Protein AF-A0A067DRK4-F1 (afdb_monomer_lite)

Sequence (223 aa):
RFHTIKVLCIEGYDYDGEELFETVENGVNAMIKGINFHPDLKQILKQESSHANNLEVLEIYGCDNLINLVPSSTSFQNLTTVAVDFCYGMINILTSSTAKSLVRLKQMKIFHCKMITEIVVDDDEEGDNYAANYEIVFSELKELRLSSLESLTSFCSVNNCAFKFPSLERLVVEDCPNMSIFSGGELSTPNLRKVQLKQWDDEKRWAWKDDLNTTIQYLYQQQ

Organism: Citrus sinensis (NCBI:txid2711)

InterPro domains:
  IPR032675 Leucine-rich repeat domain superfamily [G3DSA:3.80.10.10] (1-221)
  IPR050905 Plant disease resistance NBS-LRR [PTHR33463] (39-183)
  IPR057135 Disease resistance protein At4g27190-like, leucine-rich repeats [PF23247] (73-180)

Secondary structure (DSSP, 8-state):
-GGG-SEEEEESS---S--S----SSS-EEEE--GGG-TT--SSS-SS--B-TT--EEEEES-TT-SSSS-TT-B-SS--EEEEES-TT-SEEEEHHHHHT-TT--EEEEES-TT--EEEE----S-S-TT--EEEE-TT--EEEEES-TT--BSB--TTEEEE-TT--EEEEES-TT---SBSS-EE-TT---EES-SS-SS--EE-BSBHHHHHHHHHTT-

pLDDT: mean 84.2, std 16.07, range [37.66, 98.62]

Radius of gyration: 17.24 Å; chains: 1; bounding box: 50×30×47 Å

Structure (mmCIF, N/CA/C/O backbone):
data_AF-A0A067DRK4-F1
#
_entry.id   AF-A0A067DRK4-F1
#
loop_
_atom_site.group_PDB
_atom_site.id
_atom_site.type_symbol
_atom_site.label_atom_id
_atom_site.label_alt_id
_atom_site.label_comp_id
_atom_site.label_asym_id
_atom_site.label_entity_id
_atom_site.label_seq_id
_atom_site.pdbx_PDB_ins_code
_atom_site.Cartn_x
_atom_site.Cartn_y
_atom_site.Cartn_z
_atom_site.occupancy
_atom_site.B_iso_or_equiv
_atom_site.auth_seq_id
_atom_site.auth_comp_id
_atom_site.auth_asym_id
_atom_site.auth_atom_id
_atom_site.pdbx_PDB_model_num
ATOM 1 N N . ARG A 1 1 ? -10.203 -3.950 22.711 1.00 52.81 1 ARG A N 1
ATOM 2 C CA . ARG A 1 1 ? -11.463 -4.720 22.519 1.00 52.81 1 ARG A CA 1
ATOM 3 C C . ARG A 1 1 ? -11.634 -5.274 21.090 1.00 52.81 1 ARG A C 1
ATOM 5 O O . ARG A 1 1 ? -12.675 -5.841 20.808 1.00 52.81 1 ARG A O 1
ATOM 12 N N . PHE A 1 2 ? -10.616 -5.210 20.216 1.00 59.59 2 PHE A N 1
ATOM 13 C CA . PHE A 1 2 ? -10.695 -5.664 18.813 1.00 59.59 2 PHE A CA 1
ATOM 14 C C . PHE A 1 2 ? -10.709 -7.189 18.600 1.00 59.59 2 PHE A C 1
ATOM 16 O O . PHE A 1 2 ? -10.723 -7.656 17.470 1.00 59.59 2 PHE A O 1
ATOM 23 N N . HIS A 1 3 ? -10.730 -7.996 19.662 1.00 65.19 3 HIS A N 1
ATOM 24 C CA . HIS A 1 3 ? -10.583 -9.450 19.554 1.00 65.19 3 HIS A CA 1
ATOM 25 C C . HIS A 1 3 ? -11.833 -10.178 19.020 1.00 65.19 3 HIS A C 1
ATOM 27 O O . HIS A 1 3 ? -11.779 -11.388 18.853 1.00 65.19 3 HIS A O 1
ATOM 33 N N . THR A 1 4 ? -12.962 -9.517 18.767 1.00 74.25 4 THR A N 1
ATOM 34 C CA . THR A 1 4 ? -14.107 -10.134 18.058 1.00 74.25 4 THR A CA 1
ATOM 35 C C . THR A 1 4 ? -14.358 -9.517 16.688 1.00 74.25 4 THR A C 1
ATOM 37 O O . THR A 1 4 ? -15.201 -10.016 15.950 1.00 74.25 4 THR A O 1
ATOM 40 N N . ILE A 1 5 ? -13.635 -8.446 16.352 1.00 81.19 5 ILE A N 1
ATOM 41 C CA . ILE A 1 5 ? -13.889 -7.649 15.158 1.00 81.19 5 ILE A CA 1
ATOM 42 C C . ILE A 1 5 ? -13.124 -8.261 13.981 1.00 81.19 5 ILE A C 1
ATOM 44 O O . ILE A 1 5 ? -11.909 -8.437 14.064 1.00 81.19 5 ILE A O 1
ATOM 48 N N . LYS A 1 6 ? -13.841 -8.562 12.897 1.00 85.44 6 LYS A N 1
ATOM 49 C CA . LYS A 1 6 ? -13.303 -8.979 11.598 1.00 85.44 6 LYS A CA 1
ATOM 50 C C . LYS A 1 6 ? -13.318 -7.862 10.566 1.00 85.44 6 LYS A C 1
ATOM 52 O O . LYS A 1 6 ? -12.418 -7.818 9.739 1.00 85.44 6 LYS A O 1
ATOM 57 N N . VAL A 1 7 ? -14.293 -6.962 10.613 1.00 85.94 7 VAL A N 1
ATOM 58 C CA . VAL A 1 7 ? -14.365 -5.819 9.694 1.00 85.94 7 VAL A CA 1
ATOM 59 C C . VAL A 1 7 ? -14.328 -4.541 10.511 1.00 85.94 7 VAL A C 1
ATOM 61 O O . VAL A 1 7 ? -15.152 -4.367 11.408 1.00 85.94 7 VAL A O 1
ATOM 64 N N . LEU A 1 8 ? -13.368 -3.667 10.228 1.00 87.75 8 LEU A N 1
ATOM 65 C CA . LEU A 1 8 ? -13.250 -2.358 10.860 1.00 87.75 8 LEU A CA 1
ATOM 66 C C . LEU A 1 8 ? -13.286 -1.283 9.778 1.00 87.75 8 LEU A C 1
ATOM 68 O O . LEU A 1 8 ? -12.378 -1.222 8.954 1.00 87.75 8 LEU A O 1
ATOM 72 N N . CYS A 1 9 ? -14.313 -0.442 9.817 1.00 86.75 9 CYS A N 1
ATOM 73 C CA . CYS A 1 9 ? -14.430 0.750 8.986 1.00 86.75 9 CYS A CA 1
ATOM 74 C C . CYS A 1 9 ? -14.219 2.004 9.846 1.00 86.75 9 CYS A C 1
ATOM 76 O O . CYS A 1 9 ? -14.717 2.080 10.974 1.00 86.75 9 CYS A O 1
ATOM 78 N N . ILE A 1 10 ? -13.451 2.970 9.345 1.00 88.06 10 ILE A N 1
ATOM 79 C CA . ILE A 1 10 ? -13.145 4.221 10.040 1.00 88.06 10 ILE A CA 1
ATOM 80 C C . ILE A 1 10 ? -13.372 5.395 9.096 1.00 88.06 10 ILE A C 1
ATOM 82 O O . ILE A 1 10 ? -12.726 5.491 8.060 1.00 88.06 10 ILE A O 1
ATOM 86 N N . GLU A 1 11 ? -14.248 6.311 9.488 1.00 88.12 11 GLU A N 1
ATOM 87 C CA . GLU A 1 11 ? -14.603 7.505 8.731 1.00 88.12 11 GLU A CA 1
ATOM 88 C C . GLU A 1 11 ? -14.175 8.774 9.479 1.00 88.12 11 GLU A C 1
ATOM 90 O O . GLU A 1 11 ? -14.466 8.972 10.665 1.00 88.12 11 GLU A O 1
ATOM 95 N N . GLY A 1 12 ? -13.490 9.666 8.766 1.00 85.50 12 GLY A N 1
ATOM 96 C CA . GLY A 1 12 ? -13.075 10.979 9.254 1.00 85.50 12 GLY A CA 1
ATOM 97 C C . GLY A 1 12 ? -14.233 11.911 9.565 1.00 85.50 12 GLY A C 1
ATOM 98 O O . GLY A 1 12 ? -14.208 12.615 10.575 1.00 85.50 12 GLY A O 1
ATOM 99 N N . TYR A 1 13 ? -15.261 11.872 8.725 1.00 79.75 13 TYR A N 1
ATOM 100 C CA . TYR A 1 13 ? -16.446 12.719 8.782 1.00 79.75 13 TYR A CA 1
ATOM 101 C C . TYR A 1 13 ? -17.706 11.849 8.769 1.00 79.75 13 TYR A C 1
ATOM 103 O O . TYR A 1 13 ? -17.662 10.720 8.290 1.00 79.75 13 TYR A O 1
ATOM 111 N N . ASP A 1 14 ? -18.836 12.384 9.234 1.00 64.69 14 ASP A N 1
ATOM 112 C CA . ASP A 1 14 ? -20.148 11.821 8.898 1.00 64.69 14 ASP A CA 1
ATOM 113 C C . ASP A 1 14 ? -20.430 12.142 7.424 1.00 64.69 14 ASP A C 1
ATOM 115 O O . ASP A 1 14 ? -20.962 13.205 7.103 1.00 64.69 14 ASP A O 1
ATOM 119 N N . TYR A 1 15 ? -19.982 11.286 6.507 1.00 52.84 15 TYR A N 1
ATOM 120 C CA . TYR A 1 15 ? -20.307 11.424 5.089 1.00 52.84 15 TYR A CA 1
ATOM 121 C C . TYR A 1 15 ? -21.493 10.511 4.755 1.00 52.84 15 TYR A C 1
ATOM 123 O O . TYR A 1 15 ? -21.386 9.295 4.866 1.00 52.84 15 TYR A O 1
ATOM 131 N N . ASP A 1 16 ? -22.603 11.097 4.296 1.00 51.19 16 ASP A N 1
ATOM 132 C CA . ASP A 1 16 ? -23.709 10.396 3.616 1.00 51.19 16 ASP A CA 1
ATOM 133 C C . ASP A 1 16 ? -23.307 10.045 2.160 1.00 51.19 16 ASP A C 1
ATOM 135 O O . ASP A 1 16 ? -24.001 10.372 1.197 1.00 51.19 16 ASP A O 1
ATOM 139 N N . GLY A 1 17 ? -22.124 9.451 1.976 1.00 42.75 17 GLY A N 1
ATOM 140 C CA . GLY A 1 17 ? -21.591 9.029 0.679 1.00 42.75 17 GLY A CA 1
ATOM 141 C C . GLY A 1 17 ? -21.553 7.509 0.603 1.00 42.75 17 GLY A C 1
ATOM 142 O O . GLY A 1 17 ? -20.819 6.905 1.370 1.00 42.75 17 GLY A O 1
ATOM 143 N N . GLU A 1 18 ? -22.383 6.946 -0.280 1.00 37.66 18 GLU A N 1
ATOM 144 C CA . GLU A 1 18 ? -22.591 5.522 -0.605 1.00 37.66 18 GLU A CA 1
ATOM 145 C C . GLU A 1 18 ? -21.868 4.482 0.275 1.00 37.66 18 GLU A C 1
ATOM 147 O O . GLU A 1 18 ? -20.661 4.264 0.187 1.00 37.66 18 GLU A O 1
ATOM 152 N N . GLU A 1 19 ? -22.683 3.797 1.081 1.00 39.50 19 GLU A N 1
ATOM 153 C CA . GLU A 1 19 ? -22.356 2.666 1.946 1.00 39.50 19 GLU A CA 1
ATOM 154 C C . GLU A 1 19 ? -21.320 1.692 1.359 1.00 39.50 19 GLU A C 1
ATOM 156 O O . GLU A 1 19 ? -21.572 1.007 0.367 1.00 39.50 19 GLU A O 1
ATOM 161 N N . LEU A 1 20 ? -20.221 1.487 2.090 1.00 42.56 20 LEU A N 1
ATOM 162 C CA . LEU A 1 20 ? -19.448 0.235 2.054 1.00 42.56 20 LEU A CA 1
ATOM 163 C C . LEU A 1 20 ? -19.753 -0.653 3.279 1.00 42.56 20 LEU A C 1
ATOM 165 O O . LEU A 1 20 ? -18.913 -1.391 3.783 1.00 42.56 20 LEU A O 1
ATOM 169 N N . PHE A 1 21 ? -21.047 -0.647 3.625 1.00 40.31 21 PHE A N 1
ATOM 170 C CA . PHE A 1 21 ? -21.831 -1.574 4.450 1.00 40.31 21 PHE A CA 1
ATOM 171 C C . PHE A 1 21 ? -22.065 -1.249 5.933 1.00 40.31 21 PHE A C 1
ATOM 173 O O . PHE A 1 21 ? -21.167 -1.139 6.766 1.00 40.31 21 PHE A O 1
ATOM 180 N N . GLU A 1 22 ? -23.370 -1.209 6.219 1.00 40.25 22 GLU A N 1
ATOM 181 C CA . GLU A 1 22 ? -24.070 -1.250 7.496 1.00 40.25 22 GLU A CA 1
ATOM 182 C C . GLU A 1 22 ? -23.488 -2.284 8.479 1.00 40.25 22 GLU A C 1
ATOM 184 O O . GLU A 1 22 ? -23.063 -3.387 8.120 1.00 40.25 22 GLU A O 1
ATOM 189 N N . THR A 1 23 ? -23.566 -1.990 9.778 1.00 41.22 23 THR A N 1
ATOM 190 C CA . THR A 1 23 ? -23.515 -3.047 10.792 1.00 41.22 23 THR A CA 1
ATOM 191 C C . THR A 1 23 ? -24.688 -4.003 10.582 1.00 41.22 23 THR A C 1
ATOM 193 O O . THR A 1 23 ? -25.805 -3.678 10.979 1.00 41.22 23 THR A O 1
ATOM 196 N N . VAL A 1 24 ? -24.447 -5.198 10.038 1.00 43.03 24 VAL A N 1
ATOM 197 C CA . VAL A 1 24 ? -25.450 -6.272 10.043 1.00 43.03 24 VAL A CA 1
ATOM 198 C C . VAL A 1 24 ? -24.928 -7.480 10.822 1.00 43.03 24 VAL A C 1
ATOM 200 O O . VAL A 1 24 ? -23.955 -8.123 10.443 1.00 43.03 24 VAL A O 1
ATOM 203 N N . GLU A 1 25 ? -25.602 -7.700 11.955 1.00 40.41 25 GLU A N 1
ATOM 204 C CA . GLU A 1 25 ? -25.730 -8.901 12.794 1.00 40.41 25 GLU A CA 1
ATOM 205 C C . GLU A 1 25 ? -24.448 -9.647 13.243 1.00 40.41 25 GLU A C 1
ATOM 207 O O . GLU A 1 25 ? -23.735 -10.267 12.461 1.00 40.41 25 GLU A O 1
ATOM 212 N N . ASN A 1 26 ? -24.250 -9.685 14.577 1.00 46.38 26 ASN A N 1
ATOM 213 C CA . ASN A 1 26 ? -23.373 -10.579 15.377 1.00 46.38 26 ASN A CA 1
ATOM 214 C C . ASN A 1 26 ? -22.108 -9.991 16.045 1.00 46.38 26 ASN A C 1
ATOM 216 O O . ASN A 1 26 ? -21.339 -10.748 16.635 1.00 46.38 26 ASN A O 1
ATOM 220 N N . GLY A 1 27 ? -21.881 -8.671 16.050 1.00 55.25 27 GLY A N 1
ATOM 221 C CA . GLY A 1 27 ? -20.782 -8.062 16.837 1.00 55.25 27 GLY A CA 1
ATOM 222 C C . GLY A 1 27 ? -19.366 -8.286 16.276 1.00 55.25 27 GLY A C 1
ATOM 223 O O . GLY A 1 27 ? -18.376 -8.176 17.005 1.00 55.25 27 GLY A O 1
ATOM 224 N N . VAL A 1 28 ? -19.292 -8.610 14.983 1.00 74.25 28 VAL A N 1
ATOM 225 C CA . VAL A 1 28 ? -18.074 -8.925 14.221 1.00 74.25 28 VAL A CA 1
ATOM 226 C C . VAL A 1 28 ? -17.596 -7.744 13.362 1.00 74.25 28 VAL A C 1
ATOM 228 O O . VAL A 1 28 ? -16.409 -7.639 13.067 1.00 74.25 28 VAL A O 1
ATOM 231 N N . ASN A 1 29 ? -18.484 -6.818 13.011 1.00 78.19 29 ASN A N 1
ATOM 232 C CA . ASN A 1 29 ? -18.146 -5.612 12.256 1.00 78.19 29 ASN A CA 1
ATOM 233 C C . ASN A 1 29 ? -18.192 -4.405 13.195 1.00 78.19 29 ASN A C 1
ATOM 235 O O . ASN A 1 29 ? -19.048 -4.337 14.080 1.00 78.19 29 ASN A O 1
ATOM 239 N N . ALA A 1 30 ? -17.278 -3.460 13.015 1.00 81.75 30 ALA A N 1
ATOM 240 C CA . ALA A 1 30 ? -17.224 -2.228 13.780 1.00 81.75 30 ALA A CA 1
ATOM 241 C C . ALA A 1 30 ? -16.996 -1.039 12.852 1.00 81.75 30 ALA A C 1
ATOM 243 O O . ALA A 1 30 ? -16.198 -1.112 11.921 1.00 81.75 30 ALA A O 1
ATOM 244 N N . MET A 1 31 ? -17.677 0.060 13.154 1.00 82.00 31 MET A N 1
ATOM 245 C CA . MET A 1 31 ? -17.565 1.315 12.430 1.00 82.00 31 MET A CA 1
ATOM 246 C C . MET A 1 31 ? -17.238 2.433 13.417 1.00 82.00 31 MET A C 1
ATOM 248 O O . MET A 1 31 ? -17.884 2.549 14.461 1.00 82.00 31 MET A O 1
ATOM 252 N N . ILE A 1 32 ? -16.223 3.232 13.109 1.00 83.44 32 ILE A N 1
ATOM 253 C CA . ILE A 1 32 ? -15.813 4.403 13.888 1.00 83.44 32 ILE A CA 1
ATOM 254 C C . ILE A 1 32 ? -16.004 5.623 12.996 1.00 83.44 32 ILE A C 1
ATOM 256 O O . ILE A 1 32 ? -15.406 5.683 11.933 1.00 83.44 32 ILE A O 1
ATOM 260 N N . LYS A 1 33 ? -16.808 6.598 13.417 1.00 86.44 33 LYS A N 1
ATOM 261 C CA . LYS A 1 33 ? -17.038 7.841 12.666 1.00 86.44 33 LYS A CA 1
ATOM 262 C C . LYS A 1 33 ? -16.489 9.048 13.415 1.00 86.44 33 LYS A C 1
ATOM 264 O O . LYS A 1 33 ? -16.306 9.000 14.633 1.00 86.44 33 LYS A O 1
ATOM 269 N N . G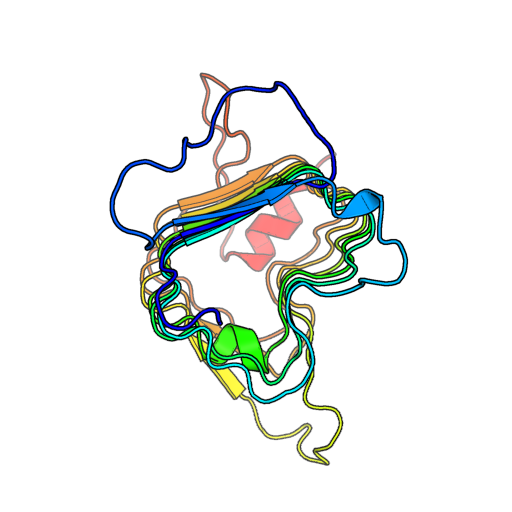LY A 1 34 ? -16.262 10.138 12.688 1.00 84.06 34 GLY A N 1
ATOM 270 C CA . GLY A 1 34 ? -15.884 11.421 13.272 1.00 84.06 34 GLY A CA 1
ATOM 271 C C . GLY A 1 34 ? -14.481 11.431 13.875 1.00 84.06 34 GLY A C 1
ATOM 272 O O . GLY A 1 34 ? -14.214 12.212 14.790 1.00 84.06 34 GLY A O 1
ATOM 273 N N . ILE A 1 35 ? -13.563 10.585 13.389 1.00 85.00 35 ILE A N 1
ATOM 274 C CA . ILE A 1 35 ? -12.192 10.552 13.924 1.00 85.00 35 ILE A CA 1
ATOM 275 C C . ILE A 1 35 ? -11.471 11.896 13.716 1.00 85.00 35 ILE A C 1
ATOM 277 O O . ILE A 1 35 ? -10.585 12.253 14.495 1.00 85.00 35 ILE A O 1
ATOM 281 N N . ASN A 1 36 ? -11.911 12.709 12.744 1.00 87.81 36 ASN A N 1
ATOM 282 C CA . ASN A 1 36 ? -11.349 14.039 12.528 1.00 87.81 36 ASN A CA 1
ATOM 283 C C . ASN A 1 36 ? -11.688 15.042 13.649 1.00 87.81 36 ASN A C 1
ATOM 285 O O . ASN A 1 36 ? -10.998 16.052 13.788 1.00 87.81 36 ASN A O 1
ATOM 289 N N . PHE A 1 37 ? -12.675 14.753 14.508 1.00 87.31 37 PHE A N 1
ATOM 290 C CA . PHE A 1 37 ? -12.941 15.532 15.728 1.00 87.31 37 PHE A CA 1
ATOM 291 C C . PHE A 1 37 ? -11.938 15.242 16.860 1.00 87.31 37 PHE A C 1
ATOM 293 O O . PHE A 1 37 ? -11.976 15.896 17.904 1.00 87.31 37 PHE A O 1
ATOM 300 N N . HIS A 1 38 ? -11.020 14.292 16.655 1.00 86.44 38 HIS A N 1
ATOM 301 C CA . HIS A 1 38 ? -9.971 13.908 17.597 1.00 86.44 38 HIS A CA 1
ATOM 302 C C . HIS A 1 38 ? -8.571 14.149 16.995 1.00 86.44 38 HIS A C 1
ATOM 304 O O . HIS A 1 38 ? -7.899 13.197 16.599 1.00 86.44 38 HIS A O 1
ATOM 310 N N . PRO A 1 39 ? -8.091 15.407 16.930 1.00 83.06 39 PRO A N 1
ATOM 311 C CA . PRO A 1 39 ? -6.842 15.766 16.240 1.00 83.06 39 PRO A CA 1
ATOM 312 C C . PRO A 1 39 ? -5.572 15.157 16.842 1.00 83.06 39 PRO A C 1
ATOM 314 O O . PRO A 1 39 ? -4.564 15.020 16.141 1.00 83.06 39 PRO A O 1
ATOM 317 N N . ASP A 1 40 ? -5.622 14.761 18.114 1.00 86.25 40 ASP A N 1
ATOM 318 C CA . ASP A 1 40 ? -4.515 14.109 18.819 1.00 86.25 40 ASP A CA 1
ATOM 319 C C . ASP A 1 40 ? -4.319 12.645 18.394 1.00 86.25 40 ASP A C 1
ATOM 321 O O . ASP A 1 40 ? -3.273 12.049 18.654 1.00 86.25 40 ASP A O 1
ATOM 325 N N . LEU A 1 41 ? -5.317 12.039 17.741 1.00 84.25 41 LEU A N 1
ATOM 326 C CA . LEU A 1 41 ? -5.254 10.651 17.312 1.00 84.25 41 LEU A CA 1
ATOM 327 C C . LEU A 1 41 ? -4.555 10.557 15.953 1.00 84.25 41 LEU A C 1
ATOM 329 O O . LEU A 1 41 ? -5.144 10.848 14.918 1.00 84.25 41 LEU A O 1
ATOM 333 N N . LYS A 1 42 ? -3.279 10.156 15.972 1.00 85.88 42 LYS A N 1
ATOM 334 C CA . LYS A 1 42 ? -2.443 10.026 14.764 1.00 85.88 42 LYS A CA 1
ATOM 335 C C . LYS A 1 42 ? -2.415 8.623 14.157 1.00 85.88 42 LYS A C 1
ATOM 337 O O . LYS A 1 42 ? -1.956 8.473 13.030 1.00 85.88 42 LYS A O 1
ATOM 342 N N . GLN A 1 43 ? -2.881 7.620 14.899 1.00 83.38 43 GLN A N 1
ATOM 343 C CA . GLN A 1 43 ? -2.912 6.206 14.510 1.00 83.38 43 GLN A CA 1
ATOM 344 C C . GLN A 1 43 ? -4.207 5.563 15.015 1.00 83.38 43 GLN A C 1
ATOM 346 O O . GLN A 1 43 ? -4.766 6.013 16.017 1.00 83.38 43 GLN A O 1
ATOM 351 N N . ILE A 1 44 ? -4.662 4.486 14.369 1.00 79.75 44 ILE A N 1
ATOM 352 C CA . ILE A 1 44 ? -5.912 3.795 14.740 1.00 79.75 44 ILE A CA 1
ATOM 353 C C . ILE A 1 44 ? -5.765 3.025 16.054 1.00 79.75 44 ILE A C 1
ATOM 355 O O . ILE A 1 44 ? -6.676 2.993 16.885 1.00 79.75 44 ILE A O 1
ATOM 359 N N . LEU A 1 45 ? -4.614 2.381 16.240 1.00 75.44 45 LEU A N 1
ATOM 360 C CA . LEU A 1 45 ? -4.309 1.573 17.414 1.00 75.44 45 LEU A CA 1
ATOM 361 C C . LEU A 1 45 ? -3.272 2.281 18.283 1.00 75.44 45 LEU A C 1
ATOM 363 O O . LEU A 1 45 ? -2.350 2.917 17.784 1.00 75.44 45 LEU A O 1
ATOM 367 N N . LYS A 1 46 ? -3.420 2.150 19.604 1.00 68.88 46 LYS A N 1
ATOM 368 C CA . LYS A 1 46 ? -2.410 2.606 20.566 1.00 68.88 46 LYS A CA 1
ATOM 369 C C . LYS A 1 46 ? -1.349 1.521 20.771 1.00 68.88 46 LYS A C 1
ATOM 371 O O . LYS A 1 46 ? -1.632 0.337 20.608 1.00 68.88 46 LYS A O 1
ATOM 376 N N . GLN A 1 47 ? -0.152 1.948 21.172 1.00 58.06 47 GLN A N 1
ATOM 377 C CA . GLN A 1 47 ? 1.100 1.176 21.234 1.00 58.06 47 GLN A CA 1
ATOM 378 C C . GLN A 1 47 ? 1.112 -0.049 22.185 1.00 58.06 47 GLN A C 1
ATOM 380 O O . GLN A 1 47 ? 2.125 -0.735 22.286 1.00 58.06 47 GLN A O 1
ATOM 385 N N . GLU A 1 48 ? 0.013 -0.388 22.862 1.00 51.38 48 GLU A N 1
ATOM 386 C CA . GLU A 1 48 ? -0.061 -1.586 23.709 1.00 51.38 48 GLU A CA 1
ATOM 387 C C . GLU A 1 48 ? -0.331 -2.827 22.850 1.00 51.38 48 GLU A C 1
ATOM 389 O O . GLU A 1 48 ? -1.484 -3.074 22.504 1.00 51.38 48 GLU A O 1
ATOM 394 N N . SER A 1 49 ? 0.738 -3.547 22.466 1.00 52.00 49 SER A N 1
ATOM 395 C CA . SER A 1 49 ? 0.770 -4.924 21.915 1.00 52.00 49 SER A CA 1
ATOM 396 C C . SER A 1 49 ? -0.570 -5.453 21.379 1.00 52.00 49 SER A C 1
ATOM 398 O O . SER A 1 49 ? -1.124 -6.456 21.842 1.00 52.00 49 SER A O 1
ATOM 400 N N . SER A 1 50 ? -1.130 -4.754 20.392 1.00 57.94 50 SER A N 1
ATOM 401 C CA . SER A 1 50 ? -2.485 -5.024 19.939 1.00 57.94 50 SER A CA 1
ATOM 402 C C . SER A 1 50 ? -2.423 -6.015 18.791 1.00 57.94 50 SER A C 1
ATOM 404 O O . SER A 1 50 ? -2.222 -5.684 17.627 1.00 57.94 50 SER A O 1
ATOM 406 N N . HIS A 1 51 ? -2.591 -7.289 19.131 1.00 63.00 51 HIS A N 1
ATOM 407 C CA . HIS A 1 51 ? -2.872 -8.310 18.137 1.00 63.00 51 HIS A CA 1
ATOM 408 C C . HIS A 1 51 ? -4.252 -8.027 17.529 1.00 63.00 51 HIS A C 1
ATOM 410 O O . HIS A 1 51 ? -5.281 -8.412 18.085 1.00 63.00 51 HIS A O 1
ATOM 416 N N . ALA A 1 52 ? -4.281 -7.378 16.366 1.00 71.62 52 ALA A N 1
ATOM 417 C CA . ALA A 1 52 ? -5.476 -7.227 15.537 1.00 71.62 52 ALA A CA 1
ATOM 418 C C . ALA A 1 52 ? -5.685 -8.471 14.652 1.00 71.62 52 ALA A C 1
ATOM 420 O O . ALA A 1 52 ? -6.182 -8.397 13.533 1.00 71.62 52 ALA A O 1
ATOM 421 N N . ASN A 1 53 ? -5.305 -9.644 15.169 1.00 78.75 53 ASN A N 1
ATOM 422 C CA . ASN A 1 53 ? -5.230 -10.884 14.406 1.00 78.75 53 ASN A CA 1
ATOM 423 C C . ASN A 1 53 ? -6.591 -11.389 13.943 1.00 78.75 53 ASN A C 1
ATOM 425 O O . ASN A 1 53 ? -6.623 -12.217 13.052 1.00 78.75 53 ASN A O 1
ATOM 429 N N . ASN A 1 54 ? -7.697 -10.934 14.525 1.00 84.62 54 ASN A N 1
ATOM 430 C CA . ASN A 1 54 ? -9.030 -11.346 14.087 1.00 84.62 54 ASN A CA 1
ATOM 431 C C . ASN A 1 54 ? -9.566 -10.480 12.946 1.00 84.62 54 ASN A C 1
ATOM 433 O O . ASN A 1 54 ? -10.548 -10.871 12.324 1.00 84.62 54 ASN A O 1
ATOM 437 N N . LEU A 1 55 ? -8.905 -9.357 12.651 1.00 87.31 55 LEU A N 1
ATOM 438 C CA . LEU A 1 55 ? -9.311 -8.451 11.594 1.00 87.31 55 LEU A CA 1
ATOM 439 C C . LEU A 1 55 ? -9.019 -9.070 10.223 1.00 87.31 55 LEU A C 1
ATOM 441 O O . LEU A 1 55 ? -7.897 -9.487 9.943 1.00 87.31 55 LEU A O 1
ATOM 445 N N . GLU A 1 56 ? -10.045 -9.121 9.383 1.00 90.81 56 GLU A N 1
ATOM 446 C CA . GLU A 1 56 ? -10.038 -9.633 8.013 1.00 90.81 56 GLU A CA 1
ATOM 447 C C . GLU A 1 56 ? -10.152 -8.496 6.987 1.00 90.81 56 GLU A C 1
ATOM 449 O O . GLU A 1 56 ? -9.611 -8.614 5.886 1.00 90.81 56 GLU A O 1
ATOM 454 N N . VAL A 1 57 ? -10.806 -7.388 7.342 1.00 90.31 57 VAL A N 1
ATOM 455 C CA . VAL A 1 57 ? -11.004 -6.217 6.479 1.00 90.31 57 VAL A CA 1
ATOM 456 C C . VAL A 1 57 ? -10.797 -4.936 7.285 1.00 90.31 57 VAL A C 1
ATOM 458 O O . VAL A 1 57 ? -11.352 -4.787 8.376 1.00 90.31 57 VAL A O 1
ATOM 461 N N . LEU A 1 58 ? -10.005 -4.016 6.736 1.00 91.50 58 LEU A N 1
ATOM 462 C CA . LEU A 1 58 ? -9.785 -2.681 7.281 1.00 91.50 58 LEU A CA 1
ATOM 463 C C . LEU A 1 58 ? -10.034 -1.631 6.203 1.00 91.50 58 LEU A C 1
ATOM 465 O O . LEU A 1 58 ? -9.354 -1.626 5.176 1.00 91.50 58 LEU A O 1
ATOM 469 N N . GLU A 1 59 ? -10.976 -0.736 6.466 1.00 91.25 59 GLU A N 1
ATOM 470 C CA . GLU A 1 59 ? -11.356 0.349 5.566 1.00 91.25 59 GLU A CA 1
ATOM 471 C C . GLU A 1 59 ? -11.237 1.686 6.294 1.00 91.25 59 GLU A C 1
ATOM 473 O O . GLU A 1 59 ? -11.668 1.826 7.439 1.00 91.25 59 GLU A O 1
ATOM 478 N N . ILE A 1 60 ? -10.593 2.656 5.652 1.00 91.81 60 ILE A N 1
ATOM 479 C CA . ILE A 1 60 ? -10.315 3.971 6.224 1.00 91.81 60 ILE A CA 1
ATOM 480 C C . ILE A 1 60 ? -10.677 5.020 5.183 1.00 91.81 60 ILE A C 1
ATOM 482 O O . ILE A 1 60 ? -10.125 5.023 4.085 1.00 91.81 60 ILE A O 1
ATOM 486 N N . TYR A 1 61 ? -11.583 5.920 5.539 1.00 91.44 61 TYR A N 1
ATOM 487 C CA . TYR A 1 61 ? -12.119 6.932 4.645 1.00 91.44 61 TYR A CA 1
ATOM 488 C C . TYR A 1 61 ? -12.015 8.320 5.274 1.00 91.44 61 TYR A C 1
ATOM 490 O O . TYR A 1 61 ? -12.440 8.529 6.411 1.00 91.44 61 TYR A O 1
ATOM 498 N N . GLY A 1 62 ? -11.460 9.294 4.555 1.00 92.12 62 GLY A N 1
ATOM 499 C CA . GLY A 1 62 ? -11.513 10.702 4.964 1.00 92.12 62 GLY A CA 1
ATOM 500 C C . GLY A 1 62 ? -10.736 11.050 6.240 1.00 92.12 62 GLY A C 1
ATOM 501 O O . GLY A 1 62 ? -11.013 12.078 6.848 1.00 92.12 62 GLY A O 1
ATOM 502 N N . CYS A 1 63 ? -9.838 10.189 6.726 1.00 91.44 63 CYS A N 1
ATO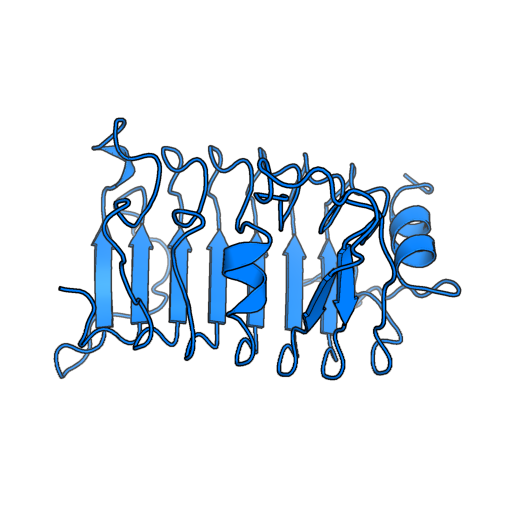M 503 C CA . CYS A 1 63 ? -9.205 10.320 8.043 1.00 91.44 63 CYS A CA 1
ATOM 504 C C . CYS A 1 63 ? -7.964 11.232 8.018 1.00 91.44 63 CYS A C 1
ATOM 506 O O . CYS A 1 63 ? -6.831 10.767 8.135 1.00 91.44 63 CYS A O 1
ATOM 508 N N . ASP A 1 64 ? -8.177 12.540 7.899 1.00 90.88 64 ASP A N 1
ATOM 509 C CA . ASP A 1 64 ? -7.125 13.547 7.691 1.00 90.88 64 ASP A CA 1
ATOM 510 C C . ASP A 1 64 ? -6.194 13.772 8.890 1.00 90.88 64 ASP A C 1
ATOM 512 O O . ASP A 1 64 ? -5.102 14.310 8.733 1.00 90.88 64 ASP A O 1
ATOM 516 N N . ASN A 1 65 ? -6.589 13.361 10.096 1.00 90.31 65 ASN A N 1
ATOM 517 C CA . ASN A 1 65 ? -5.720 13.473 11.272 1.00 90.31 65 ASN A CA 1
ATOM 518 C C . ASN A 1 65 ? -4.736 12.304 11.427 1.00 90.31 65 ASN A C 1
ATOM 520 O O . ASN A 1 65 ? -3.770 12.434 12.190 1.00 90.31 65 ASN A O 1
ATOM 524 N N . LEU A 1 66 ? -4.980 11.179 10.743 1.00 89.81 66 LEU A N 1
ATOM 525 C CA . LEU A 1 66 ? -4.127 9.996 10.818 1.00 89.81 66 LEU A CA 1
ATOM 526 C C . LEU A 1 66 ? -2.879 10.191 9.959 1.00 89.81 66 LEU A C 1
ATOM 528 O O . LEU A 1 66 ? -2.974 10.542 8.789 1.00 89.81 66 LEU A O 1
ATOM 532 N N . ILE A 1 67 ? -1.712 9.916 10.540 1.00 89.94 67 ILE A N 1
ATOM 533 C CA . ILE A 1 67 ? -0.418 10.004 9.848 1.00 89.94 67 ILE A CA 1
ATOM 534 C C . ILE A 1 67 ? -0.051 8.653 9.228 1.00 89.94 67 ILE A C 1
ATOM 536 O O . ILE A 1 67 ? 0.523 8.608 8.142 1.00 89.94 67 ILE A O 1
ATOM 540 N N . ASN A 1 68 ? -0.400 7.558 9.904 1.00 86.56 68 ASN A N 1
ATOM 541 C CA . ASN A 1 68 ? -0.259 6.194 9.407 1.00 86.56 68 ASN A CA 1
ATOM 542 C C . ASN A 1 68 ? -1.361 5.290 9.982 1.00 86.56 68 ASN A C 1
ATOM 544 O O . ASN A 1 68 ? -2.146 5.706 10.839 1.00 86.56 68 ASN A O 1
ATOM 548 N N . LEU A 1 69 ? -1.440 4.053 9.487 1.00 85.50 69 LEU A N 1
ATOM 549 C CA . LEU A 1 69 ? -2.503 3.111 9.839 1.00 85.50 69 LEU A CA 1
ATOM 550 C C . LEU A 1 69 ? -2.408 2.670 11.309 1.00 85.50 69 LEU A C 1
ATOM 552 O O . LEU A 1 69 ? -3.367 2.790 12.075 1.00 85.50 69 LEU A O 1
ATOM 556 N N . VAL A 1 70 ? -1.247 2.149 11.710 1.00 85.56 70 VAL A N 1
ATOM 557 C CA . VAL A 1 70 ? -1.022 1.504 13.011 1.00 85.56 70 VAL A CA 1
ATOM 558 C C . VAL A 1 70 ? 0.435 1.634 13.475 1.00 85.56 70 VAL A C 1
ATOM 560 O O . VAL A 1 70 ? 1.321 1.857 12.649 1.00 85.56 70 VAL A O 1
ATOM 563 N N . PRO A 1 71 ? 0.716 1.436 14.779 1.00 84.00 71 PRO A N 1
ATOM 564 C CA . PRO A 1 71 ? 2.079 1.282 15.279 1.00 84.00 71 PRO A CA 1
ATOM 565 C C . PRO A 1 71 ? 2.812 0.100 14.631 1.00 84.00 71 PRO A C 1
ATOM 567 O O . PRO A 1 71 ? 2.192 -0.931 14.351 1.00 84.00 71 PRO A O 1
ATOM 570 N N . SER A 1 72 ? 4.138 0.206 14.529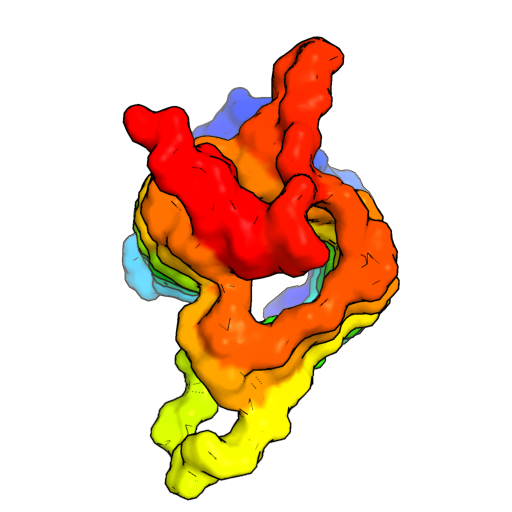 1.00 84.31 72 SER A N 1
ATOM 571 C CA . SER A 1 72 ? 5.060 -0.832 14.031 1.00 84.31 72 SER A CA 1
ATOM 572 C C . SER A 1 72 ? 4.909 -2.199 14.705 1.00 84.31 72 SER A C 1
ATOM 574 O O . SER A 1 72 ? 5.077 -3.239 14.076 1.00 84.31 72 SER A O 1
ATOM 576 N N . SER A 1 73 ? 4.529 -2.211 15.985 1.00 84.25 73 SER A N 1
ATOM 577 C CA . SER A 1 73 ? 4.323 -3.424 16.784 1.00 84.25 73 SER A CA 1
ATOM 578 C C . SER A 1 73 ? 3.030 -4.188 16.462 1.00 84.25 73 SER A C 1
ATOM 580 O O . SER A 1 73 ? 2.773 -5.244 17.047 1.00 84.25 73 SER A O 1
ATOM 582 N N . THR A 1 74 ? 2.194 -3.669 15.561 1.00 86.56 74 THR A N 1
ATOM 583 C CA . THR A 1 74 ? 0.910 -4.284 15.207 1.00 86.56 74 THR A CA 1
ATOM 584 C C . THR A 1 74 ? 1.113 -5.446 14.240 1.00 86.56 74 THR A C 1
ATOM 586 O O . THR A 1 74 ? 1.867 -5.356 13.276 1.00 86.56 74 THR A O 1
ATOM 589 N N . SER A 1 75 ? 0.387 -6.542 14.460 1.00 88.06 75 SER A N 1
ATOM 590 C CA . SER A 1 75 ? 0.398 -7.707 13.571 1.00 88.06 75 SER A CA 1
ATOM 591 C C . SER A 1 75 ? -1.007 -8.030 13.066 1.00 88.06 75 SER A C 1
ATOM 593 O O . SER A 1 75 ? -1.971 -7.994 13.835 1.00 88.06 75 SER A O 1
ATOM 595 N N . PHE A 1 76 ? -1.104 -8.372 11.780 1.00 88.88 76 PHE A N 1
ATOM 596 C CA . PHE A 1 76 ? -2.344 -8.629 11.050 1.00 88.88 76 PHE A CA 1
ATOM 597 C C . PHE A 1 76 ? -2.333 -10.011 10.383 1.00 88.88 76 PHE A C 1
ATOM 599 O O . PHE A 1 76 ? -2.165 -10.143 9.175 1.00 88.88 76 PHE A O 1
ATOM 606 N N . GLN A 1 77 ? -2.553 -11.066 11.167 1.00 88.25 77 GLN A N 1
ATOM 607 C CA . GLN A 1 77 ? -2.430 -12.445 10.666 1.00 88.25 77 GLN A CA 1
ATOM 608 C C . GLN A 1 77 ? -3.586 -12.914 9.766 1.00 88.25 77 GLN A C 1
ATOM 610 O O . GLN A 1 77 ? -3.402 -13.837 8.973 1.00 88.25 77 GLN A O 1
ATOM 615 N N . ASN A 1 78 ? -4.776 -12.313 9.881 1.00 91.31 78 ASN A N 1
ATOM 616 C CA . ASN A 1 78 ? -5.960 -12.700 9.101 1.00 91.31 78 ASN A CA 1
ATOM 617 C C . ASN A 1 78 ? -6.433 -11.630 8.116 1.00 91.31 78 ASN A C 1
ATOM 619 O O . ASN A 1 78 ? -7.435 -11.850 7.438 1.00 91.31 78 ASN A O 1
ATOM 623 N N . LEU A 1 79 ? -5.723 -10.504 8.007 1.00 92.88 79 LEU A N 1
ATOM 624 C CA . LEU A 1 79 ? -6.175 -9.388 7.190 1.00 92.88 79 LEU A CA 1
ATOM 625 C C . LEU A 1 79 ? -6.095 -9.757 5.709 1.00 92.88 79 LEU A C 1
ATOM 627 O O . LEU A 1 79 ? -5.040 -10.124 5.199 1.00 92.88 79 LEU A O 1
ATOM 631 N N . THR A 1 80 ? -7.233 -9.668 5.034 1.00 95.50 80 THR A N 1
ATOM 632 C CA . THR A 1 80 ? -7.414 -10.010 3.620 1.00 95.50 80 THR A CA 1
ATOM 633 C C . THR A 1 80 ? -7.604 -8.779 2.747 1.00 95.50 80 THR A C 1
ATOM 635 O O . THR A 1 80 ? -7.255 -8.820 1.568 1.00 95.50 80 THR A O 1
ATOM 638 N N . THR A 1 81 ? -8.117 -7.683 3.312 1.00 95.00 81 THR A N 1
ATOM 639 C CA . THR A 1 81 ? -8.394 -6.452 2.570 1.00 95.00 81 THR A CA 1
ATOM 640 C C . THR A 1 81 ? -7.984 -5.226 3.373 1.00 95.00 81 THR A C 1
ATOM 642 O O . THR A 1 81 ? -8.345 -5.101 4.543 1.00 95.00 81 THR A O 1
ATOM 645 N N . VAL A 1 82 ? -7.257 -4.319 2.720 1.00 95.19 82 VAL A N 1
ATOM 646 C CA . VAL A 1 82 ? -6.999 -2.953 3.190 1.00 95.19 82 VAL A CA 1
ATOM 647 C C . VAL A 1 82 ? -7.499 -1.985 2.127 1.00 95.19 82 VAL A C 1
ATOM 649 O O . VAL A 1 82 ? -7.075 -2.077 0.971 1.00 95.19 82 VAL A O 1
ATOM 652 N N . ALA A 1 83 ? -8.374 -1.063 2.514 1.00 95.06 83 ALA A N 1
ATOM 653 C CA . ALA A 1 83 ? -8.813 0.047 1.680 1.00 95.06 83 ALA A CA 1
ATOM 654 C C . ALA A 1 83 ? -8.580 1.376 2.408 1.00 95.06 83 ALA A C 1
ATOM 656 O O . ALA A 1 83 ? -8.985 1.532 3.558 1.00 95.06 83 ALA A O 1
ATOM 657 N N . VAL A 1 84 ? -7.918 2.322 1.748 1.00 95.19 84 VAL A N 1
ATOM 658 C CA . VAL A 1 84 ? -7.691 3.675 2.265 1.00 95.19 84 VAL A CA 1
ATOM 659 C C . VAL A 1 84 ? -8.095 4.668 1.190 1.00 95.19 84 VAL A C 1
ATOM 661 O O . VAL A 1 84 ? -7.595 4.588 0.070 1.00 95.19 84 VAL A O 1
ATOM 664 N N . ASP A 1 85 ? -9.000 5.581 1.515 1.00 94.44 85 ASP A N 1
ATOM 665 C CA . ASP A 1 85 ? -9.517 6.561 0.564 1.00 94.44 85 ASP A CA 1
ATOM 666 C C . ASP A 1 85 ? -9.659 7.944 1.213 1.00 94.44 85 ASP A C 1
ATOM 668 O O . ASP A 1 85 ? -9.954 8.059 2.406 1.00 94.44 85 ASP A O 1
ATOM 672 N N . PHE A 1 86 ? -9.416 9.003 0.442 1.00 94.00 86 PHE A N 1
ATOM 673 C CA . PHE A 1 86 ? -9.550 10.406 0.859 1.00 94.00 86 PHE A CA 1
ATOM 674 C C . PHE A 1 86 ? -8.831 10.781 2.174 1.00 94.00 86 PHE A C 1
ATOM 676 O O . PHE A 1 86 ? -9.261 11.693 2.871 1.00 94.00 86 PHE A O 1
ATOM 683 N N . CYS A 1 87 ? -7.748 10.097 2.554 1.00 93.56 87 CYS A N 1
ATOM 684 C CA . CYS A 1 87 ? -7.006 10.395 3.787 1.00 93.56 87 CYS A CA 1
ATOM 685 C C . CYS A 1 87 ? -5.836 11.339 3.488 1.00 93.56 87 CYS A C 1
ATOM 687 O O . CYS A 1 87 ? -4.738 10.898 3.137 1.00 93.56 87 CYS A O 1
ATOM 689 N N . TYR A 1 88 ? -6.050 12.648 3.618 1.00 92.88 88 TYR A N 1
ATOM 690 C CA . TYR A 1 88 ? -5.087 13.642 3.146 1.00 92.88 88 TYR A CA 1
ATOM 691 C C . TYR A 1 88 ? -3.922 13.907 4.095 1.00 92.88 88 TYR A C 1
ATOM 693 O O . TYR A 1 88 ? -2.908 14.412 3.631 1.00 92.88 88 TYR A O 1
ATOM 701 N N . GLY A 1 89 ? -4.025 13.564 5.381 1.00 92.44 89 GLY A N 1
ATOM 702 C CA . GLY A 1 89 ? -2.916 13.705 6.337 1.00 92.44 89 GLY A CA 1
ATOM 703 C C . GLY A 1 89 ? -1.998 12.488 6.447 1.00 92.44 89 GLY A C 1
ATOM 704 O O . GLY A 1 89 ? -0.982 12.556 7.140 1.00 92.44 89 GLY A O 1
ATOM 705 N N . MET A 1 90 ? -2.339 11.385 5.774 1.00 93.88 90 MET A N 1
ATOM 706 C CA . MET A 1 90 ? -1.575 10.144 5.855 1.00 93.88 90 MET A CA 1
ATOM 707 C C . MET A 1 90 ? -0.298 10.249 5.013 1.00 93.88 90 MET A C 1
ATOM 709 O O . MET A 1 90 ? -0.358 10.601 3.836 1.00 93.88 90 MET A O 1
ATOM 713 N N . ILE A 1 91 ? 0.851 9.940 5.620 1.00 94.62 91 ILE A N 1
ATOM 714 C CA . ILE A 1 91 ? 2.186 10.030 4.995 1.00 94.62 91 ILE A CA 1
ATOM 715 C C . ILE A 1 91 ? 2.649 8.657 4.490 1.00 94.62 91 ILE A C 1
ATOM 717 O O . ILE A 1 91 ? 3.319 8.551 3.463 1.00 94.62 91 ILE A O 1
ATOM 721 N N . ASN A 1 92 ? 2.253 7.593 5.186 1.00 94.81 92 ASN A N 1
ATOM 722 C CA . ASN A 1 92 ? 2.496 6.208 4.801 1.00 94.81 92 ASN A CA 1
ATOM 723 C C . ASN A 1 92 ? 1.356 5.308 5.293 1.00 94.81 92 ASN A C 1
ATOM 725 O O . ASN A 1 92 ? 0.659 5.656 6.244 1.00 94.81 92 ASN A O 1
ATOM 729 N N . ILE A 1 93 ? 1.170 4.135 4.681 1.00 94.81 93 ILE A N 1
ATOM 730 C CA . ILE A 1 93 ? 0.150 3.183 5.156 1.00 94.81 93 ILE A CA 1
ATOM 731 C C . ILE A 1 93 ? 0.737 2.269 6.227 1.00 94.81 93 ILE A C 1
ATOM 733 O O . ILE A 1 93 ? 0.191 2.151 7.320 1.00 94.81 93 ILE A O 1
ATOM 737 N N . LEU A 1 94 ? 1.843 1.604 5.903 1.00 93.25 94 LEU A N 1
ATOM 738 C CA . LEU A 1 94 ? 2.419 0.527 6.697 1.00 93.25 94 LEU A CA 1
ATOM 739 C C . LEU A 1 94 ? 3.879 0.815 7.021 1.00 93.25 94 LEU A C 1
ATOM 741 O O . LEU A 1 94 ? 4.534 1.654 6.401 1.00 93.25 94 LEU A O 1
ATOM 745 N N . THR A 1 95 ? 4.380 0.046 7.971 1.00 92.12 95 THR A N 1
ATOM 746 C CA . THR A 1 95 ? 5.804 -0.126 8.236 1.00 92.12 95 THR A CA 1
ATOM 747 C C . THR A 1 95 ? 6.286 -1.493 7.742 1.00 92.12 95 THR A C 1
ATOM 749 O O . THR A 1 95 ? 5.470 -2.383 7.479 1.00 92.12 95 THR A O 1
ATOM 752 N N . SER A 1 96 ? 7.598 -1.704 7.633 1.00 91.31 96 SER A N 1
ATOM 753 C CA . SER A 1 96 ? 8.168 -2.986 7.209 1.00 91.31 96 SER A CA 1
ATOM 754 C C . SER A 1 96 ? 7.767 -4.119 8.170 1.00 91.31 96 SER A C 1
ATOM 756 O O . SER A 1 96 ? 7.337 -5.184 7.713 1.00 91.31 96 SER A O 1
ATOM 758 N N . SER A 1 97 ? 7.767 -3.879 9.487 1.00 89.50 97 SER A N 1
ATOM 759 C CA . SER A 1 97 ? 7.303 -4.846 10.497 1.00 89.50 97 SER A CA 1
ATOM 760 C C . SER A 1 97 ? 5.826 -5.228 10.358 1.00 89.50 97 SER A C 1
ATOM 762 O O . SER A 1 97 ? 5.478 -6.413 10.394 1.00 89.50 97 SER A O 1
ATOM 764 N N . THR A 1 98 ? 4.942 -4.253 10.137 1.00 91.81 98 THR A N 1
ATOM 765 C CA . THR A 1 98 ? 3.506 -4.530 9.944 1.00 91.81 98 THR A CA 1
ATOM 766 C C . THR A 1 98 ? 3.259 -5.254 8.620 1.00 91.81 98 THR A C 1
ATOM 768 O O . THR A 1 98 ? 2.509 -6.235 8.586 1.00 91.81 98 THR A O 1
ATOM 771 N N . ALA A 1 99 ? 3.952 -4.857 7.550 1.00 93.75 99 ALA A N 1
ATOM 772 C CA . ALA A 1 99 ? 3.866 -5.485 6.235 1.00 93.75 99 ALA A CA 1
ATOM 773 C C . ALA A 1 99 ? 4.296 -6.963 6.244 1.00 93.75 99 ALA A C 1
ATOM 775 O O . ALA A 1 99 ? 3.624 -7.787 5.622 1.00 93.75 99 ALA A O 1
ATOM 776 N N . LYS A 1 100 ? 5.329 -7.338 7.020 1.00 92.81 100 LYS A N 1
ATOM 777 C CA . LYS A 1 100 ? 5.758 -8.744 7.212 1.00 92.81 100 LYS A CA 1
ATOM 778 C C . LYS A 1 100 ? 4.625 -9.654 7.715 1.00 92.81 100 LYS A C 1
ATOM 780 O O . LYS A 1 100 ? 4.644 -10.856 7.461 1.00 92.81 100 LYS A O 1
ATOM 785 N N . SER A 1 101 ? 3.630 -9.107 8.415 1.00 93.00 101 SER A N 1
ATOM 786 C CA . SER A 1 101 ? 2.512 -9.892 8.953 1.00 93.00 101 SER A CA 1
ATOM 787 C C . SER A 1 101 ? 1.362 -10.139 7.968 1.00 93.00 101 SER A C 1
ATOM 789 O O . SER A 1 101 ? 0.550 -11.030 8.206 1.00 93.00 101 SER A O 1
ATOM 791 N N . LEU A 1 102 ? 1.306 -9.414 6.845 1.00 94.88 102 LEU A N 1
ATOM 792 C CA . LEU A 1 102 ? 0.178 -9.389 5.900 1.00 94.88 102 LEU A CA 1
ATOM 793 C C . LEU A 1 102 ? 0.174 -10.564 4.904 1.00 94.88 102 LEU A C 1
ATOM 795 O O . LEU A 1 102 ? -0.135 -10.411 3.722 1.00 94.88 102 LEU A O 1
ATO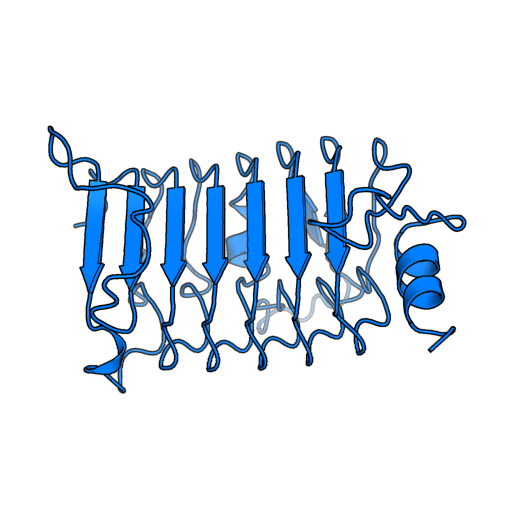M 799 N N . VAL A 1 103 ? 0.490 -11.770 5.376 1.00 95.00 103 VAL A N 1
ATOM 800 C CA . VAL A 1 103 ? 0.665 -12.961 4.523 1.00 95.00 103 VAL A CA 1
ATOM 801 C C . VAL A 1 103 ? -0.631 -13.434 3.849 1.00 95.00 103 VAL A C 1
ATOM 803 O O . VAL A 1 103 ? -0.569 -14.063 2.793 1.00 95.00 103 VAL A O 1
ATOM 806 N N . ARG A 1 104 ? -1.796 -13.104 4.427 1.00 96.75 104 ARG A N 1
ATOM 807 C CA . ARG A 1 104 ? -3.142 -13.432 3.910 1.00 96.75 104 ARG A CA 1
ATOM 808 C C . ARG A 1 104 ? -3.809 -12.292 3.139 1.00 96.75 104 ARG A C 1
ATOM 810 O O . ARG A 1 104 ? -4.963 -12.430 2.729 1.00 96.75 104 ARG A O 1
ATOM 817 N N . LEU A 1 105 ? -3.114 -11.169 2.955 1.00 97.88 105 LEU A N 1
ATOM 818 C CA . LEU A 1 105 ? -3.680 -10.011 2.277 1.00 97.88 105 LEU A CA 1
ATOM 819 C C . LEU A 1 105 ? -3.936 -10.354 0.813 1.00 97.88 105 LEU A C 1
ATOM 821 O O . LEU A 1 105 ? -3.028 -10.791 0.121 1.00 97.88 105 LEU A O 1
ATOM 825 N N . LYS A 1 106 ? -5.168 -10.148 0.346 1.00 97.75 106 LYS A N 1
ATOM 826 C CA . LYS A 1 106 ? -5.631 -10.435 -1.020 1.00 97.75 106 LYS A CA 1
ATOM 827 C C . LYS A 1 106 ? -5.834 -9.172 -1.837 1.00 97.75 106 LYS A C 1
ATOM 829 O O . LYS A 1 106 ? -5.612 -9.201 -3.049 1.00 97.75 106 LYS A O 1
ATOM 834 N N . GLN A 1 107 ? -6.258 -8.089 -1.187 1.00 97.00 107 GLN A N 1
ATOM 835 C CA . GLN A 1 107 ? -6.537 -6.808 -1.824 1.00 97.00 107 GLN A CA 1
ATOM 836 C C . GLN A 1 107 ? -5.958 -5.652 -1.006 1.00 97.00 107 GLN A C 1
ATOM 838 O O . GLN A 1 107 ? -6.212 -5.541 0.192 1.00 97.00 107 GLN A O 1
ATOM 843 N N . MET A 1 108 ? -5.227 -4.765 -1.672 1.00 98.25 108 MET A N 1
ATOM 844 C CA . MET A 1 108 ? -4.803 -3.479 -1.124 1.00 98.25 108 MET A CA 1
ATOM 845 C C . MET A 1 108 ? -5.223 -2.382 -2.093 1.00 98.25 108 MET A C 1
ATOM 847 O O . MET A 1 108 ? -4.882 -2.437 -3.277 1.00 98.25 108 MET A O 1
ATOM 851 N N . LYS A 1 109 ? -5.990 -1.408 -1.612 1.00 96.69 109 LYS A N 1
ATOM 852 C CA . LYS A 1 109 ? -6.531 -0.338 -2.446 1.00 96.69 109 LYS A CA 1
ATOM 853 C C . LYS A 1 109 ? -6.342 1.007 -1.760 1.00 96.69 109 LYS A C 1
ATOM 855 O O . LYS A 1 109 ? -6.763 1.171 -0.621 1.00 96.69 109 LYS A O 1
ATOM 860 N N . ILE A 1 110 ? -5.677 1.936 -2.433 1.00 97.38 110 ILE A N 1
ATOM 861 C CA . ILE A 1 110 ? -5.311 3.235 -1.873 1.00 97.38 110 ILE A CA 1
ATOM 862 C C . ILE A 1 110 ? -5.651 4.301 -2.909 1.00 97.38 110 ILE A C 1
ATOM 864 O O . ILE A 1 110 ? -5.119 4.274 -4.022 1.00 97.38 110 ILE A O 1
ATOM 868 N N . PHE A 1 111 ? -6.550 5.207 -2.541 1.00 95.44 111 PHE A N 1
ATOM 869 C CA . PHE A 1 111 ? -7.145 6.193 -3.435 1.00 95.44 111 PHE A CA 1
ATOM 870 C C . PHE A 1 111 ? -7.109 7.587 -2.802 1.00 95.44 111 PHE A C 1
ATOM 872 O O . PHE A 1 111 ? -7.266 7.730 -1.595 1.00 95.44 111 PHE A O 1
ATOM 879 N N . HIS A 1 112 ? -6.896 8.621 -3.614 1.00 94.94 112 HIS A N 1
ATOM 880 C CA . HIS A 1 112 ? -7.080 10.027 -3.224 1.00 94.94 112 HIS A CA 1
ATOM 881 C C . HIS A 1 112 ? -6.357 10.460 -1.928 1.00 94.94 112 HIS A C 1
ATOM 883 O O . HIS A 1 112 ? -6.840 11.325 -1.200 1.00 94.94 112 HIS A O 1
ATOM 889 N N . CYS A 1 113 ? -5.179 9.908 -1.633 1.00 95.62 113 CYS A N 1
ATOM 890 C CA . CYS A 1 113 ? -4.374 10.275 -0.464 1.00 95.62 113 CYS A CA 1
ATOM 891 C C . CYS A 1 113 ? -3.141 11.079 -0.899 1.00 95.62 113 CYS A C 1
ATOM 893 O O . CYS A 1 113 ? -2.132 10.527 -1.336 1.00 95.62 113 CYS A O 1
ATOM 895 N N . LYS A 1 114 ? -3.222 12.409 -0.791 1.00 93.06 114 LYS A N 1
ATOM 896 C CA . LYS A 1 114 ? -2.251 13.326 -1.414 1.00 93.06 114 LYS A CA 1
ATOM 897 C C . LYS A 1 114 ? -0.884 13.389 -0.742 1.00 93.06 114 LYS A C 1
ATOM 899 O O . LYS A 1 114 ? 0.080 13.716 -1.427 1.00 93.06 114 LYS A O 1
ATOM 904 N N . MET A 1 115 ? -0.791 13.121 0.561 1.00 96.50 115 MET A N 1
ATOM 905 C CA . MET A 1 115 ? 0.465 13.240 1.319 1.00 96.50 115 MET A CA 1
ATOM 906 C C . MET A 1 115 ? 1.254 11.934 1.426 1.00 96.50 115 MET A C 1
ATOM 908 O O . MET A 1 115 ? 2.371 11.958 1.938 1.00 96.50 115 MET A O 1
ATOM 912 N N . ILE A 1 116 ? 0.723 10.818 0.912 1.00 97.50 116 ILE A N 1
ATOM 913 C CA . ILE A 1 116 ? 1.433 9.541 0.958 1.00 97.50 116 ILE A CA 1
ATOM 914 C C . ILE A 1 116 ? 2.654 9.615 0.048 1.00 97.50 116 ILE A C 1
ATOM 916 O O . ILE A 1 116 ? 2.504 9.766 -1.163 1.00 97.50 116 ILE A O 1
ATOM 920 N N . THR A 1 117 ? 3.848 9.469 0.621 1.00 96.50 117 THR A N 1
ATOM 921 C CA . THR A 1 117 ? 5.106 9.427 -0.140 1.00 96.50 117 THR A CA 1
ATOM 922 C C . THR A 1 117 ? 5.557 8.004 -0.437 1.00 96.50 117 THR A C 1
ATOM 924 O O . THR A 1 117 ? 6.147 7.761 -1.493 1.00 96.50 117 THR A O 1
ATOM 927 N N . GLU A 1 118 ? 5.254 7.070 0.468 1.00 96.25 118 GLU A N 1
ATOM 928 C CA . GLU A 1 118 ? 5.571 5.643 0.373 1.00 96.25 118 GLU A CA 1
ATOM 929 C C . GLU A 1 118 ? 4.439 4.799 0.972 1.00 96.25 118 GLU A C 1
ATOM 931 O O . GLU A 1 118 ? 3.795 5.200 1.941 1.00 96.25 118 GLU A O 1
ATOM 936 N N . ILE A 1 119 ? 4.189 3.607 0.424 1.00 97.25 119 ILE A N 1
ATOM 937 C CA . ILE A 1 119 ? 3.163 2.706 0.977 1.00 97.25 119 ILE A CA 1
ATOM 938 C C . ILE A 1 119 ? 3.685 2.000 2.231 1.00 97.25 119 ILE A C 1
ATOM 940 O O . ILE A 1 119 ? 2.965 1.903 3.229 1.00 97.25 119 ILE A O 1
ATOM 944 N N . VAL A 1 120 ? 4.933 1.532 2.178 1.00 95.19 120 VAL A N 1
ATOM 945 C CA . VAL A 1 120 ? 5.638 0.845 3.263 1.00 95.19 120 VAL A CA 1
ATOM 946 C C . VAL A 1 120 ? 6.929 1.601 3.570 1.00 95.19 120 VAL A C 1
ATOM 948 O O . VAL A 1 120 ? 7.780 1.732 2.694 1.00 95.19 120 VAL A O 1
ATOM 951 N N . VAL A 1 121 ? 7.088 2.052 4.815 1.00 92.62 121 VAL A N 1
ATOM 952 C CA . VAL A 1 121 ? 8.335 2.662 5.317 1.00 92.62 121 VAL A CA 1
ATOM 953 C C . VAL A 1 121 ? 9.110 1.672 6.179 1.00 92.62 121 VAL A C 1
ATOM 955 O O . VAL A 1 121 ? 8.507 0.781 6.778 1.00 92.62 121 VAL A O 1
ATOM 958 N N . ASP A 1 122 ? 10.429 1.813 6.261 1.00 87.94 122 ASP A N 1
ATOM 959 C CA . ASP A 1 122 ? 11.210 1.009 7.202 1.00 87.94 122 ASP A CA 1
ATOM 960 C C . ASP A 1 122 ? 11.008 1.494 8.642 1.00 87.94 122 ASP A C 1
ATOM 962 O O . ASP A 1 122 ? 10.946 2.697 8.887 1.00 87.94 122 ASP A O 1
ATOM 966 N N . ASP A 1 123 ? 10.899 0.559 9.583 1.00 85.69 123 ASP A N 1
ATOM 967 C CA . ASP A 1 123 ? 10.837 0.828 11.021 1.00 85.69 123 ASP A CA 1
ATOM 968 C C . ASP A 1 123 ? 11.942 0.130 11.831 1.00 85.69 123 ASP A C 1
ATOM 970 O O . ASP A 1 123 ? 11.965 0.254 13.058 1.00 85.69 123 ASP A O 1
ATOM 974 N N . ASP A 1 124 ? 12.887 -0.549 11.171 1.00 73.25 124 ASP A N 1
ATOM 975 C CA . ASP A 1 124 ? 14.067 -1.141 11.807 1.00 73.25 124 ASP A CA 1
ATOM 976 C C . ASP A 1 124 ? 15.157 -0.059 12.051 1.00 73.25 124 ASP A C 1
ATOM 978 O O . ASP A 1 124 ? 16.181 -0.006 11.374 1.00 73.25 124 ASP A O 1
ATOM 982 N N . GLU A 1 125 ? 14.952 0.825 13.041 1.00 57.53 125 GLU A N 1
ATOM 983 C CA . GLU A 1 125 ? 15.923 1.878 13.430 1.00 57.53 125 GLU A CA 1
ATOM 984 C C . GLU A 1 125 ? 17.090 1.379 14.326 1.00 57.53 125 GLU A C 1
ATOM 986 O O . GLU A 1 125 ? 18.058 2.111 14.536 1.00 57.53 125 GLU A O 1
ATOM 991 N N . GLU A 1 126 ? 17.056 0.143 14.850 1.00 49.00 126 GLU A N 1
ATOM 992 C CA . GLU A 1 126 ? 17.995 -0.344 15.894 1.00 49.00 126 GLU A CA 1
ATOM 993 C C . GLU A 1 126 ? 19.035 -1.396 15.444 1.00 49.00 126 GLU A C 1
ATOM 995 O O . GLU A 1 126 ? 19.684 -2.041 16.271 1.00 49.00 126 GLU A O 1
ATOM 1000 N N . GLY A 1 127 ? 19.252 -1.591 14.144 1.00 47.16 127 GLY A N 1
ATOM 1001 C CA . GLY A 1 127 ? 20.224 -2.572 13.662 1.00 47.16 127 GLY A CA 1
ATOM 1002 C C . GLY A 1 127 ? 21.414 -1.951 12.945 1.00 47.16 127 GLY A C 1
ATOM 1003 O O . GLY A 1 127 ? 21.277 -1.553 11.795 1.00 47.16 127 GLY A O 1
ATOM 1004 N N . ASP A 1 128 ? 22.623 -2.096 13.496 1.00 43.12 128 ASP A N 1
ATOM 1005 C CA . ASP A 1 128 ? 23.914 -2.058 12.766 1.00 43.12 128 ASP A CA 1
ATOM 1006 C C . ASP A 1 128 ? 24.005 -3.101 11.610 1.00 43.12 128 ASP A C 1
ATOM 1008 O O . ASP A 1 128 ? 25.070 -3.388 11.066 1.00 43.12 128 ASP A O 1
ATOM 1012 N N . ASN A 1 129 ? 22.876 -3.687 11.204 1.00 46.91 129 ASN A N 1
ATOM 1013 C CA . ASN A 1 129 ? 22.716 -4.664 10.146 1.00 46.91 129 ASN A CA 1
ATOM 1014 C C . ASN A 1 129 ? 22.114 -4.026 8.885 1.00 46.91 129 ASN A C 1
ATOM 1016 O O . ASN A 1 129 ? 21.198 -4.578 8.282 1.00 46.91 129 ASN A O 1
ATOM 1020 N N . TYR A 1 130 ? 22.738 -2.958 8.380 1.00 50.56 130 TYR A N 1
ATOM 1021 C CA . TYR A 1 130 ? 22.623 -2.564 6.962 1.00 50.56 130 TYR A CA 1
ATOM 1022 C C . TYR A 1 130 ? 22.997 -3.710 5.986 1.00 50.56 130 TYR A C 1
ATOM 1024 O O . TYR A 1 130 ? 22.840 -3.580 4.776 1.00 50.56 130 TYR A O 1
ATOM 1032 N N . ALA A 1 131 ? 23.513 -4.832 6.506 1.00 49.31 131 ALA A N 1
ATOM 1033 C CA . ALA A 1 131 ? 23.877 -6.043 5.779 1.00 49.31 131 ALA A CA 1
ATOM 1034 C C . ALA A 1 131 ? 22.794 -7.144 5.761 1.00 49.31 131 ALA A C 1
ATOM 1036 O O . ALA A 1 131 ? 22.929 -8.098 4.994 1.00 49.31 131 ALA A O 1
ATOM 1037 N N . ALA A 1 132 ? 21.748 -7.069 6.594 1.00 57.84 132 ALA A N 1
ATOM 1038 C CA . ALA A 1 132 ? 20.704 -8.091 6.615 1.00 57.84 132 ALA A CA 1
ATOM 1039 C C . ALA A 1 132 ? 19.587 -7.707 5.640 1.00 57.84 132 ALA A C 1
ATOM 1041 O O . ALA A 1 132 ? 18.670 -6.967 5.988 1.00 57.84 132 ALA A O 1
ATOM 1042 N N . ASN A 1 133 ? 19.664 -8.224 4.413 1.00 67.94 133 ASN A N 1
ATOM 1043 C CA . ASN A 1 133 ? 18.523 -8.195 3.504 1.00 67.94 133 ASN A CA 1
ATOM 1044 C C . ASN A 1 133 ? 17.358 -8.925 4.177 1.00 67.94 133 ASN A C 1
ATOM 1046 O O . ASN A 1 133 ? 17.481 -10.111 4.499 1.00 67.94 133 ASN A O 1
ATOM 1050 N N . TYR A 1 134 ? 16.243 -8.236 4.394 1.00 80.19 134 TYR A N 1
ATOM 1051 C CA . TYR A 1 134 ? 15.023 -8.864 4.881 1.00 80.19 134 TYR A CA 1
ATOM 1052 C C . TYR A 1 134 ? 13.965 -8.871 3.784 1.00 80.19 134 TYR A C 1
ATOM 1054 O O . TYR A 1 134 ? 13.955 -8.046 2.873 1.00 80.19 134 TYR A O 1
ATOM 1062 N N . GLU A 1 135 ? 13.094 -9.870 3.851 1.00 91.12 135 GLU A N 1
ATOM 1063 C CA . GLU A 1 135 ? 12.131 -10.172 2.803 1.00 91.12 135 GLU A CA 1
ATOM 1064 C C . GLU A 1 135 ? 10.707 -9.965 3.316 1.00 91.12 135 GLU A C 1
ATOM 1066 O O . GLU A 1 135 ? 10.351 -10.417 4.407 1.00 91.12 135 GLU A O 1
ATOM 1071 N N . ILE A 1 136 ? 9.883 -9.307 2.503 1.00 94.44 136 ILE A N 1
ATOM 1072 C CA . ILE A 1 136 ? 8.451 -9.135 2.726 1.00 94.44 136 ILE A CA 1
ATOM 1073 C C . ILE A 1 136 ? 7.702 -9.860 1.610 1.00 94.44 136 ILE A C 1
ATOM 1075 O O . ILE A 1 136 ? 7.834 -9.542 0.425 1.00 94.44 136 ILE A O 1
ATOM 1079 N N . VAL A 1 137 ? 6.889 -10.846 1.996 1.00 97.38 137 VAL A N 1
ATOM 1080 C CA . VAL A 1 137 ? 6.143 -11.689 1.055 1.00 97.38 137 VAL A CA 1
ATOM 1081 C C . VAL A 1 137 ? 4.644 -11.468 1.209 1.00 97.38 137 VAL A C 1
ATOM 1083 O O . VAL A 1 137 ? 4.010 -11.974 2.137 1.00 97.38 137 VAL A O 1
ATOM 1086 N N . PHE A 1 138 ? 4.050 -10.797 0.228 1.00 97.81 138 PHE A N 1
ATOM 1087 C CA . PHE A 1 138 ? 2.601 -10.689 0.080 1.00 97.81 138 PHE A CA 1
ATOM 1088 C C . PHE A 1 138 ? 2.066 -11.921 -0.663 1.00 97.81 138 PHE A C 1
ATOM 1090 O O . PHE A 1 138 ? 1.743 -11.876 -1.852 1.00 97.81 138 PHE A O 1
ATOM 1097 N N . SER A 1 139 ? 2.030 -13.056 0.043 1.00 97.56 139 SER A N 1
ATOM 1098 C CA . SER A 1 139 ? 1.813 -14.388 -0.548 1.00 97.56 139 SER A CA 1
ATOM 1099 C C . SER A 1 139 ? 0.480 -14.527 -1.288 1.00 97.56 139 SER A C 1
ATOM 1101 O O . SER A 1 139 ? 0.431 -15.141 -2.353 1.00 97.56 139 SER A O 1
ATOM 1103 N N . GLU A 1 140 ? -0.595 -13.951 -0.746 1.00 98.25 140 GLU A N 1
ATOM 1104 C CA . GLU A 1 140 ? -1.952 -14.069 -1.295 1.00 98.25 140 GLU A CA 1
ATOM 1105 C C . GLU A 1 140 ? -2.435 -12.817 -2.044 1.00 98.25 140 GLU A C 1
ATOM 1107 O O . GLU A 1 140 ? -3.573 -12.809 -2.521 1.00 98.25 140 GLU A O 1
ATOM 1112 N N . LEU A 1 141 ? -1.602 -11.776 -2.181 1.00 98.62 141 LEU A N 1
ATOM 1113 C CA . LEU A 1 141 ? -2.044 -10.497 -2.742 1.00 98.62 141 LEU A CA 1
ATOM 1114 C C . LEU A 1 141 ? -2.311 -10.657 -4.231 1.00 98.62 141 LEU A C 1
ATOM 1116 O O . LEU A 1 141 ? -1.381 -10.850 -5.006 1.00 98.62 141 LEU A O 1
ATOM 1120 N N . LYS A 1 142 ? -3.585 -10.564 -4.616 1.00 98.00 142 LYS A N 1
ATOM 1121 C CA . LYS A 1 142 ? -4.042 -10.696 -6.004 1.00 98.00 142 LYS A CA 1
ATOM 1122 C C . LYS A 1 142 ? -4.204 -9.357 -6.690 1.00 98.00 142 LYS A C 1
ATOM 1124 O O . LYS A 1 142 ? -4.010 -9.258 -7.901 1.00 98.00 142 LYS A O 1
ATOM 1129 N N . GLU A 1 143 ? -4.576 -8.342 -5.916 1.00 96.56 143 GLU A N 1
ATOM 1130 C CA . GLU A 1 143 ? -4.882 -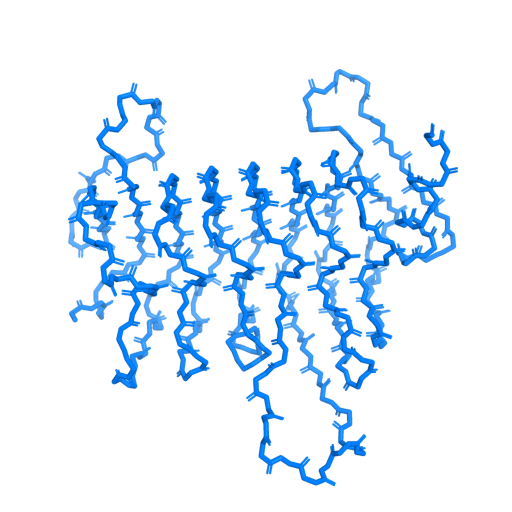7.018 -6.427 1.00 96.56 143 GLU A CA 1
ATOM 1131 C C . GLU A 1 143 ? -4.256 -5.918 -5.567 1.00 96.56 143 GLU A C 1
ATOM 1133 O O . GLU A 1 143 ? -4.527 -5.820 -4.370 1.00 96.56 143 GLU A O 1
ATOM 1138 N N . LEU A 1 144 ? -3.469 -5.061 -6.216 1.00 98.25 144 LEU A N 1
ATOM 1139 C CA . LEU A 1 144 ? -2.951 -3.815 -5.662 1.00 98.25 144 LEU A CA 1
ATOM 1140 C C . LEU A 1 144 ? -3.435 -2.654 -6.534 1.00 98.25 144 LEU A C 1
ATOM 1142 O O . LEU A 1 144 ? -3.236 -2.665 -7.751 1.00 98.25 144 LEU A O 1
ATOM 1146 N N . ARG A 1 145 ? -4.084 -1.663 -5.924 1.00 96.88 145 ARG A N 1
ATOM 1147 C CA . ARG A 1 145 ? -4.514 -0.441 -6.608 1.00 96.88 145 ARG A CA 1
ATOM 1148 C C . ARG A 1 145 ? -3.985 0.787 -5.899 1.00 96.88 145 ARG A C 1
ATOM 1150 O O . ARG A 1 145 ? -4.231 0.957 -4.708 1.00 96.88 145 ARG A O 1
ATOM 1157 N N . LEU A 1 146 ? -3.302 1.620 -6.665 1.00 97.56 146 LEU A N 1
ATOM 1158 C CA . LEU A 1 146 ? -2.757 2.903 -6.263 1.00 97.56 146 LEU A CA 1
ATOM 1159 C C . LEU A 1 146 ? -3.321 3.933 -7.238 1.00 97.56 146 LEU A C 1
ATOM 1161 O O . LEU A 1 146 ? -3.059 3.829 -8.437 1.00 97.56 146 LEU A O 1
ATOM 1165 N N . SER A 1 147 ? -4.135 4.864 -6.751 1.00 95.25 147 SER A N 1
ATOM 1166 C CA . SER A 1 147 ? -4.772 5.854 -7.618 1.00 95.25 147 SER A CA 1
ATOM 1167 C C . SER A 1 147 ? -4.788 7.239 -7.001 1.00 95.25 147 SER A C 1
ATOM 1169 O O . SER A 1 147 ? -5.154 7.397 -5.835 1.00 95.25 147 SER A O 1
ATOM 1171 N N . SER A 1 148 ? -4.480 8.249 -7.810 1.00 95.12 148 SER A N 1
ATOM 1172 C CA . SER A 1 148 ? -4.583 9.657 -7.413 1.00 95.12 148 SER A CA 1
ATOM 1173 C C . SER A 1 148 ? -3.746 9.961 -6.162 1.00 95.12 148 SER A C 1
ATOM 1175 O O . SER A 1 148 ? -4.200 10.622 -5.224 1.00 95.12 148 SER A O 1
ATOM 1177 N N . LEU A 1 149 ? -2.517 9.434 -6.140 1.00 97.00 149 LEU A N 1
ATOM 1178 C CA . LEU A 1 149 ? -1.550 9.591 -5.053 1.00 97.00 149 LEU A CA 1
ATOM 1179 C C . LEU A 1 149 ? -0.445 10.546 -5.507 1.00 97.00 149 LEU A C 1
ATOM 1181 O O . LEU A 1 149 ? 0.635 10.127 -5.920 1.00 97.00 149 LEU A O 1
ATOM 1185 N N . GLU A 1 150 ? -0.747 11.846 -5.467 1.00 95.25 150 GLU A N 1
ATOM 1186 C CA . GLU A 1 150 ? 0.101 12.901 -6.039 1.00 95.25 150 GLU A CA 1
ATOM 1187 C C . GLU A 1 150 ? 1.545 12.857 -5.514 1.00 95.25 150 GLU A C 1
ATOM 1189 O O . GLU A 1 150 ? 2.472 12.961 -6.312 1.00 95.25 150 GLU A O 1
ATOM 1194 N N . SER A 1 151 ? 1.759 12.663 -4.208 1.00 97.25 151 SER A N 1
ATOM 1195 C CA . SER A 1 151 ? 3.103 12.660 -3.600 1.00 97.25 151 SER A CA 1
ATOM 1196 C C . SER A 1 151 ? 3.796 11.296 -3.593 1.00 97.25 151 SER A C 1
ATOM 1198 O O . SER A 1 151 ? 4.933 11.209 -3.126 1.00 97.25 151 SER A O 1
ATOM 1200 N N . LEU A 1 152 ? 3.148 10.234 -4.088 1.00 97.75 152 LEU A N 1
ATOM 1201 C CA . LEU A 1 152 ? 3.701 8.886 -4.008 1.00 97.75 152 LEU A CA 1
ATOM 1202 C C . LEU A 1 152 ? 4.952 8.792 -4.876 1.00 97.75 152 LEU A C 1
ATOM 1204 O O . LEU A 1 152 ? 4.882 8.996 -6.082 1.00 97.75 152 LEU A O 1
ATOM 1208 N N . THR A 1 153 ? 6.081 8.433 -4.271 1.00 96.38 153 THR A N 1
ATOM 1209 C CA . THR A 1 153 ? 7.367 8.286 -4.970 1.00 96.38 153 THR A CA 1
ATOM 1210 C C . THR A 1 153 ? 7.695 6.830 -5.282 1.00 96.38 153 THR A C 1
ATOM 1212 O O . THR A 1 153 ? 8.293 6.541 -6.323 1.00 96.38 153 THR A O 1
ATOM 1215 N N . SER A 1 154 ? 7.290 5.912 -4.398 1.00 96.12 154 SER A N 1
ATOM 1216 C CA . SER A 1 154 ? 7.510 4.471 -4.520 1.00 96.12 154 SER A CA 1
ATOM 1217 C C . SER A 1 154 ? 6.576 3.667 -3.607 1.00 96.12 154 SER A C 1
ATOM 1219 O O . SER A 1 154 ? 5.954 4.215 -2.702 1.00 96.12 154 SER A O 1
ATOM 1221 N N . PHE A 1 155 ? 6.462 2.355 -3.829 1.00 96.56 155 PHE A N 1
ATOM 1222 C CA . PHE A 1 155 ? 5.823 1.456 -2.860 1.00 96.56 155 PHE A CA 1
ATOM 1223 C C . PHE A 1 155 ? 6.672 1.351 -1.586 1.00 96.56 155 PHE A C 1
ATOM 1225 O O . PHE A 1 155 ? 6.127 1.403 -0.485 1.00 96.56 155 PHE A O 1
ATOM 1232 N N . CYS A 1 156 ? 7.991 1.242 -1.755 1.00 94.56 156 CYS A N 1
ATOM 1233 C CA . CYS A 1 156 ? 8.999 1.309 -0.701 1.00 94.56 156 CYS A CA 1
ATOM 1234 C C . CYS A 1 156 ? 10.355 1.685 -1.324 1.00 94.56 156 CYS A C 1
ATOM 1236 O O . CYS A 1 156 ? 10.798 1.039 -2.275 1.00 94.56 156 CYS A O 1
ATOM 1238 N N . SER A 1 157 ? 11.029 2.705 -0.805 1.00 89.56 157 SER A N 1
ATOM 1239 C CA . SER A 1 157 ? 12.296 3.217 -1.354 1.00 89.56 157 SER A CA 1
ATOM 1240 C C . SER A 1 157 ? 13.543 2.488 -0.835 1.00 89.56 157 SER A C 1
ATOM 1242 O O . SER A 1 157 ? 14.652 2.708 -1.322 1.00 89.56 157 SER A O 1
ATOM 1244 N N . VAL A 1 158 ? 13.369 1.600 0.142 1.00 86.25 158 VAL A N 1
ATOM 1245 C CA . VAL A 1 158 ? 14.443 0.946 0.895 1.00 86.25 158 VAL A CA 1
ATOM 1246 C C . VAL A 1 158 ? 15.100 -0.162 0.064 1.00 86.25 158 VAL A C 1
ATOM 1248 O O . VAL A 1 158 ? 14.437 -1.083 -0.410 1.00 86.25 158 VAL A O 1
ATOM 1251 N N . ASN A 1 159 ? 16.425 -0.096 -0.097 1.00 83.44 159 ASN A N 1
ATOM 1252 C CA . ASN A 1 159 ? 17.168 -0.982 -1.005 1.00 83.44 159 ASN A CA 1
ATOM 1253 C C . ASN A 1 159 ? 17.468 -2.380 -0.434 1.00 83.44 159 ASN A C 1
ATOM 1255 O O . ASN A 1 159 ? 17.670 -3.323 -1.195 1.00 83.44 159 ASN A O 1
ATOM 1259 N N . ASN A 1 160 ? 17.513 -2.536 0.889 1.00 83.38 160 ASN A N 1
ATOM 1260 C CA . ASN A 1 160 ? 17.767 -3.809 1.583 1.00 83.38 160 ASN A CA 1
ATOM 1261 C C . ASN A 1 160 ? 16.480 -4.591 1.915 1.00 83.38 160 ASN A C 1
ATOM 1263 O O . ASN A 1 160 ? 16.548 -5.633 2.568 1.00 83.38 160 ASN A O 1
ATOM 1267 N N . CYS A 1 161 ? 15.318 -4.118 1.456 1.00 87.12 161 CYS A N 1
ATOM 1268 C CA . CYS A 1 161 ? 14.037 -4.798 1.617 1.00 87.12 161 CYS A CA 1
ATOM 1269 C C . CYS A 1 161 ? 13.621 -5.463 0.298 1.00 87.12 161 CYS A C 1
ATOM 1271 O O . CYS A 1 161 ? 13.323 -4.786 -0.687 1.00 87.12 161 CYS A O 1
ATOM 1273 N N . ALA A 1 162 ? 13.606 -6.796 0.268 1.00 92.19 162 ALA A N 1
ATOM 1274 C CA . ALA A 1 162 ? 13.142 -7.554 -0.889 1.00 92.19 162 ALA A CA 1
ATOM 1275 C C . ALA A 1 162 ? 11.625 -7.777 -0.816 1.00 92.19 162 ALA A C 1
ATOM 1277 O O . ALA A 1 162 ? 11.120 -8.302 0.177 1.00 92.19 162 ALA A O 1
ATOM 1278 N N . PHE A 1 163 ? 10.896 -7.455 -1.884 1.00 95.25 163 PHE A N 1
ATOM 1279 C CA . PHE A 1 163 ? 9.454 -7.677 -1.972 1.00 95.25 163 PHE A CA 1
ATOM 1280 C C . PHE A 1 163 ? 9.103 -8.806 -2.936 1.00 95.25 163 PHE A C 1
ATOM 1282 O O . PHE A 1 163 ? 9.519 -8.827 -4.098 1.00 95.25 163 PHE A O 1
ATOM 1289 N N . LYS A 1 164 ? 8.247 -9.724 -2.478 1.00 97.50 164 LYS A N 1
ATOM 1290 C CA . LYS A 1 164 ? 7.707 -10.812 -3.299 1.00 97.50 164 LYS A CA 1
ATOM 1291 C C . LYS A 1 164 ? 6.186 -10.774 -3.340 1.00 97.50 164 LYS A C 1
ATOM 1293 O O . LYS A 1 164 ? 5.518 -10.787 -2.308 1.00 97.50 164 LYS A O 1
ATOM 1298 N N . PHE A 1 165 ? 5.650 -10.826 -4.554 1.00 98.06 165 PHE A N 1
ATOM 1299 C CA . PHE A 1 165 ? 4.221 -10.841 -4.850 1.00 98.06 165 PHE A CA 1
ATOM 1300 C C . PHE A 1 165 ? 3.873 -12.046 -5.740 1.00 98.06 165 PHE A C 1
ATOM 1302 O O . PHE A 1 165 ? 3.556 -11.886 -6.924 1.00 98.06 165 PHE A O 1
ATOM 1309 N N . PRO A 1 166 ? 3.967 -13.282 -5.215 1.00 97.94 166 PRO A N 1
ATOM 1310 C CA . PRO A 1 166 ? 3.812 -14.489 -6.023 1.00 97.94 166 PRO A CA 1
ATOM 1311 C C . PRO A 1 166 ? 2.410 -14.642 -6.622 1.00 97.94 166 PRO A C 1
ATOM 1313 O O . PRO A 1 166 ? 2.286 -15.268 -7.667 1.00 97.94 166 PRO A O 1
ATOM 1316 N N . SER A 1 167 ? 1.371 -14.060 -6.017 1.00 98.25 167 SER A N 1
ATOM 1317 C CA . SER A 1 167 ? -0.025 -14.197 -6.468 1.00 98.25 167 SER A CA 1
ATOM 1318 C C . SER A 1 167 ? -0.595 -12.947 -7.145 1.00 98.25 167 SER A C 1
ATOM 1320 O O . SER A 1 167 ? -1.791 -12.913 -7.425 1.00 98.25 167 SER A O 1
ATOM 1322 N N . LEU A 1 168 ? 0.221 -11.919 -7.404 1.00 98.31 168 LEU A N 1
ATOM 1323 C CA . LEU A 1 168 ? -0.279 -10.638 -7.906 1.00 98.31 168 LEU A CA 1
ATOM 1324 C C . LEU A 1 168 ? -0.679 -10.740 -9.378 1.00 98.31 168 LEU A C 1
ATOM 1326 O O . LEU A 1 168 ? 0.160 -10.886 -10.265 1.00 98.31 168 LEU A O 1
ATOM 1330 N N . GLU A 1 169 ? -1.985 -10.648 -9.618 1.00 95.19 169 GLU A N 1
ATOM 1331 C CA . GLU A 1 169 ? -2.612 -10.772 -10.936 1.00 95.19 169 GLU A CA 1
ATOM 1332 C C . GLU A 1 169 ? -2.950 -9.400 -11.531 1.00 95.19 169 GLU A C 1
ATOM 1334 O O . GLU A 1 169 ? -2.906 -9.210 -12.750 1.00 95.19 169 GLU A O 1
ATOM 1339 N N . ARG A 1 170 ? -3.295 -8.429 -10.675 1.00 95.06 170 ARG A N 1
ATOM 1340 C CA . ARG A 1 170 ? -3.714 -7.092 -11.093 1.00 95.06 170 ARG A CA 1
ATOM 1341 C C . ARG A 1 170 ? -3.014 -6.007 -10.285 1.00 95.06 170 ARG A C 1
ATOM 1343 O O . ARG A 1 170 ? -3.222 -5.881 -9.083 1.00 95.06 170 ARG A O 1
ATOM 1350 N N . LEU A 1 171 ? -2.254 -5.177 -10.991 1.00 97.06 171 LEU A N 1
ATOM 1351 C CA . LEU A 1 171 ? -1.706 -3.928 -10.478 1.00 97.06 171 LEU A CA 1
ATOM 1352 C C . LEU A 1 171 ? -2.321 -2.759 -11.249 1.00 97.06 171 LEU A C 1
ATOM 1354 O O . LEU A 1 171 ? -2.223 -2.715 -12.477 1.00 97.06 171 LEU A O 1
ATOM 1358 N N . VAL A 1 172 ? -2.960 -1.838 -10.531 1.00 94.88 172 VAL A N 1
ATOM 1359 C CA . VAL A 1 172 ? -3.443 -0.559 -11.063 1.00 94.88 172 VAL A CA 1
ATOM 1360 C C . VAL A 1 172 ? -2.584 0.553 -10.472 1.00 94.88 172 VAL A C 1
ATOM 1362 O O . VAL A 1 172 ? -2.468 0.635 -9.250 1.00 94.88 172 VAL A O 1
ATOM 1365 N N . VAL A 1 173 ? -1.992 1.376 -11.334 1.00 95.12 173 VAL A N 1
ATOM 1366 C CA . VAL A 1 173 ? -1.281 2.602 -10.954 1.00 95.12 173 VAL A CA 1
ATOM 1367 C C . VAL A 1 173 ? -1.802 3.716 -11.851 1.00 95.12 173 VAL A C 1
ATOM 1369 O O . VAL A 1 173 ? -1.459 3.774 -13.030 1.00 95.12 173 VAL A O 1
ATOM 1372 N N . GLU A 1 174 ? -2.668 4.553 -11.296 1.00 93.06 174 GLU A N 1
ATOM 1373 C CA . GLU A 1 174 ? -3.391 5.619 -11.994 1.00 93.06 174 GLU A CA 1
ATOM 1374 C C . GLU A 1 174 ? -3.109 6.953 -11.299 1.00 93.06 174 GLU A C 1
ATOM 1376 O O . GLU A 1 174 ? -3.152 7.035 -10.079 1.00 93.06 174 GLU A O 1
ATOM 1381 N N . ASP A 1 175 ? -2.799 8.007 -12.050 1.00 92.50 175 ASP A N 1
ATOM 1382 C CA . ASP A 1 175 ? -2.601 9.354 -11.498 1.00 92.50 175 ASP A CA 1
ATOM 1383 C C . ASP A 1 175 ? -1.648 9.422 -10.277 1.00 92.50 175 ASP A C 1
ATOM 1385 O O . ASP A 1 175 ? -1.921 10.090 -9.279 1.00 92.50 175 ASP A O 1
ATOM 1389 N N . CYS A 1 176 ? -0.500 8.741 -10.365 1.00 94.56 176 CYS A N 1
ATOM 1390 C CA . CYS A 1 176 ? 0.599 8.802 -9.388 1.00 94.56 176 CYS A CA 1
ATOM 1391 C C . CYS A 1 176 ? 1.844 9.464 -10.021 1.00 94.56 176 CYS A C 1
ATOM 1393 O O . CYS A 1 176 ? 2.852 8.787 -10.230 1.00 94.56 176 CYS A O 1
ATOM 1395 N N . PRO A 1 177 ? 1.793 10.763 -10.378 1.00 93.62 177 PRO A N 1
ATOM 1396 C CA . PRO A 1 177 ? 2.767 11.407 -11.269 1.00 93.62 177 PRO A CA 1
ATOM 1397 C C . PRO A 1 177 ? 4.205 11.440 -10.737 1.00 93.62 177 PRO A C 1
ATOM 1399 O O . PRO A 1 177 ? 5.145 11.456 -11.527 1.00 93.62 177 PRO A O 1
ATOM 1402 N N . ASN A 1 178 ? 4.392 11.438 -9.415 1.00 95.50 178 ASN A N 1
ATOM 1403 C CA . ASN A 1 178 ? 5.719 11.462 -8.796 1.00 95.50 178 ASN A CA 1
ATOM 1404 C C . ASN A 1 178 ? 6.314 10.061 -8.573 1.00 95.50 178 ASN A C 1
ATOM 1406 O O . ASN A 1 178 ? 7.449 9.946 -8.100 1.00 95.50 178 ASN A O 1
ATOM 1410 N N . MET A 1 179 ? 5.582 8.994 -8.917 1.00 95.38 179 MET A N 1
ATOM 1411 C CA . MET A 1 179 ? 6.032 7.629 -8.671 1.00 95.38 179 MET A CA 1
ATOM 1412 C C . MET A 1 179 ? 7.109 7.260 -9.688 1.00 95.38 179 MET A C 1
ATOM 1414 O O . MET A 1 179 ? 6.837 7.087 -10.875 1.00 95.38 179 MET A O 1
ATOM 1418 N N . SER A 1 180 ? 8.350 7.146 -9.218 1.00 93.44 180 SER A N 1
ATOM 1419 C CA . SER A 1 180 ? 9.519 6.945 -10.082 1.00 93.44 180 SER A CA 1
ATOM 1420 C C . SER A 1 180 ? 9.984 5.496 -10.128 1.00 93.44 180 SER A C 1
ATOM 1422 O O . SER A 1 180 ? 10.555 5.076 -11.124 1.00 93.44 180 SER A O 1
ATOM 1424 N N . ILE A 1 181 ? 9.731 4.710 -9.086 1.00 94.12 181 ILE A N 1
ATOM 1425 C CA . ILE A 1 181 ? 10.025 3.275 -9.021 1.00 94.12 181 ILE A CA 1
ATOM 1426 C C . ILE A 1 181 ? 8.925 2.583 -8.222 1.00 94.12 181 ILE A C 1
ATOM 1428 O O . ILE A 1 181 ? 8.184 3.226 -7.484 1.00 94.12 181 ILE A O 1
ATOM 1432 N N . PHE A 1 182 ? 8.812 1.263 -8.341 1.00 95.62 182 PHE A N 1
ATOM 1433 C CA . PHE A 1 182 ? 7.979 0.486 -7.432 1.00 95.62 182 PHE A CA 1
ATOM 1434 C C . PHE A 1 182 ? 8.720 0.212 -6.120 1.00 95.62 182 PHE A C 1
ATOM 1436 O O . PHE A 1 182 ? 8.241 0.616 -5.069 1.00 95.62 182 PHE A O 1
ATOM 1443 N N . SER A 1 183 ? 9.894 -0.420 -6.172 1.00 94.56 183 SER A N 1
ATOM 1444 C CA . SER A 1 183 ? 10.692 -0.781 -4.990 1.00 94.56 183 SER A CA 1
ATOM 1445 C C . SER A 1 183 ? 12.168 -0.434 -5.183 1.00 94.56 183 SER A C 1
ATOM 1447 O O . SER A 1 183 ? 12.691 -0.627 -6.282 1.00 94.56 183 SER A O 1
ATOM 1449 N N . GLY A 1 184 ? 12.840 0.036 -4.127 1.00 91.75 184 GLY A N 1
ATOM 1450 C CA . GLY A 1 184 ? 14.298 0.218 -4.106 1.00 91.75 184 GLY A CA 1
ATOM 1451 C C . GLY A 1 184 ? 15.073 -1.105 -4.058 1.00 91.75 184 GLY A C 1
ATOM 1452 O O . GLY A 1 184 ? 16.103 -1.251 -4.717 1.00 91.75 184 GLY A O 1
ATOM 1453 N N . GLY A 1 185 ? 14.564 -2.090 -3.310 1.00 89.94 185 GLY A N 1
ATOM 1454 C CA . GLY A 1 185 ? 15.166 -3.420 -3.186 1.00 89.94 185 GLY A CA 1
ATOM 1455 C C . GLY A 1 185 ? 14.693 -4.438 -4.227 1.00 89.94 185 GLY A C 1
ATOM 1456 O O . GLY A 1 185 ? 13.918 -4.120 -5.134 1.00 89.94 185 GLY A O 1
ATOM 1457 N N . GLU A 1 186 ? 15.163 -5.684 -4.089 1.00 92.94 186 GLU A N 1
ATOM 1458 C CA . GLU A 1 186 ? 14.815 -6.792 -4.990 1.00 92.94 186 GLU A CA 1
ATOM 1459 C C . GLU A 1 186 ? 13.294 -6.984 -5.077 1.00 92.94 186 GLU A C 1
ATOM 1461 O O . GLU A 1 186 ? 12.589 -6.978 -4.070 1.00 92.94 186 GLU A O 1
ATOM 1466 N N . LEU A 1 187 ? 12.779 -7.175 -6.292 1.00 94.50 187 LEU A N 1
ATOM 1467 C CA . LEU A 1 187 ? 11.347 -7.243 -6.556 1.00 94.50 187 LEU A CA 1
ATOM 1468 C C . LEU A 1 187 ? 11.009 -8.476 -7.392 1.00 94.50 187 LEU A C 1
ATOM 1470 O O . LEU A 1 187 ? 11.489 -8.636 -8.512 1.00 94.50 187 LEU A O 1
ATOM 1474 N N . SER A 1 188 ? 10.125 -9.327 -6.872 1.00 96.25 188 SER A N 1
ATOM 1475 C CA . SER A 1 188 ? 9.639 -10.518 -7.572 1.00 96.25 188 SER A CA 1
ATOM 1476 C C . SER A 1 188 ? 8.126 -10.465 -7.759 1.00 96.25 188 SER A C 1
ATOM 1478 O O . SER A 1 188 ? 7.360 -10.499 -6.796 1.00 96.25 188 SER A O 1
ATOM 1480 N N . THR A 1 189 ? 7.684 -10.408 -9.015 1.00 96.50 189 THR A N 1
ATOM 1481 C CA . THR A 1 189 ? 6.265 -10.374 -9.414 1.00 96.50 189 THR A CA 1
ATOM 1482 C C . THR A 1 189 ? 5.998 -11.410 -10.523 1.00 96.50 189 THR A C 1
ATOM 1484 O O . THR A 1 189 ? 5.628 -11.053 -11.637 1.00 96.50 189 THR A O 1
ATOM 1487 N N . PRO A 1 190 ? 6.201 -12.720 -10.269 1.00 95.94 190 PRO A N 1
ATOM 1488 C CA . PRO A 1 190 ? 6.306 -13.742 -11.323 1.00 95.94 190 PRO A CA 1
ATOM 1489 C C . PRO A 1 190 ? 5.056 -13.894 -12.206 1.00 95.94 190 PRO A C 1
ATOM 1491 O O . PRO A 1 190 ? 5.156 -14.350 -13.346 1.00 95.94 190 PRO A O 1
ATOM 1494 N N . ASN A 1 191 ? 3.884 -13.518 -11.691 1.00 94.31 191 ASN A N 1
ATOM 1495 C CA . ASN A 1 191 ? 2.611 -13.606 -12.406 1.00 94.31 191 ASN A CA 1
ATOM 1496 C C . ASN A 1 191 ? 2.153 -12.274 -13.019 1.00 94.31 191 ASN A C 1
ATOM 1498 O O . ASN A 1 191 ? 1.237 -12.269 -13.846 1.00 94.31 191 ASN A O 1
ATOM 1502 N N . LEU A 1 192 ? 2.805 -11.158 -12.680 1.00 95.00 192 LEU A N 1
ATOM 1503 C CA . LEU A 1 192 ? 2.445 -9.848 -13.203 1.00 95.00 192 LEU A CA 1
ATOM 1504 C C . LEU A 1 192 ? 3.079 -9.646 -14.583 1.00 95.00 192 LEU A C 1
ATOM 1506 O O . LEU A 1 192 ? 4.272 -9.854 -14.776 1.00 95.00 192 LEU A O 1
ATOM 1510 N N . ARG A 1 193 ? 2.263 -9.250 -15.565 1.00 89.06 193 ARG A N 1
ATOM 1511 C CA . ARG A 1 193 ? 2.710 -9.043 -16.960 1.00 89.06 193 ARG A CA 1
ATOM 1512 C C . ARG A 1 193 ? 2.274 -7.715 -17.563 1.00 89.06 193 ARG A C 1
ATOM 1514 O O . ARG A 1 193 ? 2.516 -7.465 -18.738 1.00 89.06 193 ARG A O 1
ATOM 1521 N N . LYS A 1 194 ? 1.519 -6.925 -16.806 1.00 92.62 194 LYS A N 1
ATOM 1522 C CA . LYS A 1 194 ? 0.944 -5.657 -17.243 1.00 92.62 194 LYS A CA 1
ATOM 1523 C C . LYS A 1 194 ? 0.486 -4.849 -16.038 1.00 92.62 194 LYS A C 1
ATOM 1525 O O . LYS A 1 194 ? -0.050 -5.410 -15.085 1.00 92.62 194 LYS A O 1
ATOM 1530 N N . VAL A 1 195 ? 0.649 -3.539 -16.128 1.00 94.00 195 VAL A N 1
ATOM 1531 C CA . VAL A 1 195 ? 0.144 -2.547 -15.179 1.00 94.00 195 VAL A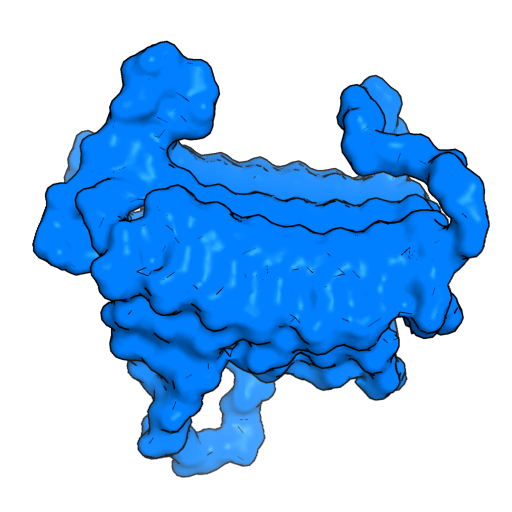 CA 1
ATOM 1532 C C . VAL A 1 195 ? -1.009 -1.806 -15.838 1.00 94.00 195 VAL A C 1
ATOM 1534 O O . VAL A 1 195 ? -0.891 -1.393 -16.990 1.00 94.00 195 VAL A O 1
ATOM 1537 N N . GLN A 1 196 ? -2.136 -1.683 -15.144 1.00 91.50 196 GLN A N 1
ATOM 1538 C CA . GLN A 1 196 ? -3.301 -0.937 -15.612 1.00 91.50 196 GLN A CA 1
ATOM 1539 C C . GLN A 1 196 ? -3.166 0.540 -15.225 1.00 91.50 196 GLN A C 1
ATOM 1541 O O . GLN A 1 196 ? -2.896 0.835 -14.066 1.00 91.50 196 GLN A O 1
ATOM 1546 N N . LEU A 1 197 ? -3.389 1.443 -16.182 1.00 85.38 197 LEU A N 1
ATOM 1547 C CA . LEU A 1 197 ? -3.189 2.892 -16.006 1.00 85.38 197 LEU A CA 1
ATOM 1548 C C . LEU A 1 197 ? -4.461 3.672 -15.709 1.00 85.38 197 LEU A C 1
ATOM 1550 O O . LEU A 1 197 ? -4.385 4.812 -15.279 1.00 85.38 197 LEU A O 1
ATOM 1554 N N . LYS A 1 198 ? -5.618 3.082 -16.008 1.00 79.88 198 LYS A N 1
ATOM 1555 C CA . LYS A 1 198 ? -6.918 3.686 -15.736 1.00 79.88 198 LYS A CA 1
ATOM 1556 C C . LYS A 1 198 ? -7.891 2.658 -15.214 1.00 79.88 198 LYS A C 1
ATOM 1558 O O . LYS A 1 198 ? -8.051 1.603 -15.839 1.00 79.88 198 LYS A O 1
ATOM 1563 N N . GLN A 1 199 ? -8.545 2.948 -14.100 1.00 66.06 199 GLN A N 1
ATOM 1564 C CA . GLN A 1 199 ? -9.526 2.069 -13.482 1.00 66.06 199 GLN A CA 1
ATOM 1565 C C . GLN A 1 199 ? -10.871 2.101 -14.214 1.00 66.06 199 GLN A C 1
ATOM 1567 O O . GLN A 1 199 ? -11.480 1.039 -14.372 1.00 66.06 199 GLN A O 1
ATOM 1572 N N . TRP A 1 200 ? -11.303 3.287 -14.657 1.00 65.62 200 TRP A N 1
ATOM 1573 C CA . TRP A 1 200 ? -12.683 3.568 -15.084 1.00 65.62 200 TRP A CA 1
ATOM 1574 C C . TRP A 1 200 ? -12.857 3.903 -16.573 1.00 65.62 200 TRP A C 1
ATOM 1576 O O . TRP A 1 200 ? -13.936 4.320 -16.978 1.00 65.62 200 TRP A O 1
ATOM 1586 N N . ASP A 1 201 ? -11.823 3.717 -17.392 1.00 56.62 201 ASP A N 1
ATOM 1587 C CA . ASP A 1 201 ? -11.912 3.935 -18.841 1.00 56.62 201 ASP A CA 1
ATOM 1588 C C . ASP A 1 201 ? -12.357 2.646 -19.558 1.00 56.62 201 ASP A C 1
ATOM 1590 O O . ASP A 1 201 ? -11.852 1.555 -19.255 1.00 56.62 201 ASP A O 1
ATOM 1594 N N . ASP A 1 202 ? -13.279 2.774 -20.517 1.00 55.94 202 ASP A N 1
ATOM 1595 C CA . ASP A 1 202 ? -13.753 1.670 -21.368 1.00 55.94 202 ASP A CA 1
ATOM 1596 C C . ASP A 1 202 ? -12.582 1.048 -22.150 1.00 55.94 202 ASP A C 1
ATOM 1598 O O . ASP A 1 202 ? -12.511 -0.167 -22.365 1.00 55.94 202 ASP A O 1
ATOM 1602 N N . GLU A 1 203 ? -11.588 1.871 -22.484 1.00 63.19 203 GLU A N 1
ATOM 1603 C CA . GLU A 1 203 ? -10.310 1.442 -23.031 1.00 63.19 203 GLU A CA 1
ATOM 1604 C C . GLU A 1 203 ? -9.290 1.274 -21.903 1.00 63.19 203 GLU A C 1
ATOM 1606 O O . GLU A 1 203 ? -8.457 2.146 -21.643 1.00 63.19 203 GLU A O 1
ATOM 1611 N N . LYS A 1 204 ? -9.329 0.122 -21.218 1.00 69.81 204 LYS A N 1
ATOM 1612 C CA . LYS A 1 204 ? -8.305 -0.240 -20.222 1.00 69.81 204 LYS A CA 1
ATOM 1613 C C . LYS A 1 204 ? -6.913 -0.084 -20.839 1.00 69.81 204 LYS A C 1
ATOM 1615 O O . LYS A 1 204 ? -6.491 -0.912 -21.648 1.00 69.81 204 LYS A O 1
ATOM 1620 N N . ARG A 1 205 ? -6.184 0.956 -20.432 1.00 84.44 205 ARG A N 1
ATOM 1621 C CA . ARG A 1 205 ? -4.793 1.175 -20.834 1.00 84.44 205 ARG A CA 1
ATOM 1622 C C . ARG A 1 205 ? -3.884 0.307 -19.981 1.00 84.44 205 ARG A C 1
ATOM 1624 O O . ARG A 1 205 ? -3.988 0.314 -18.755 1.00 84.44 205 ARG A O 1
ATOM 1631 N N . TRP A 1 206 ? -3.004 -0.437 -20.640 1.00 90.50 206 TRP A N 1
ATOM 1632 C CA . TRP A 1 206 ? -2.038 -1.322 -20.001 1.00 90.50 206 TRP A CA 1
ATOM 1633 C C . TRP A 1 206 ? -0.628 -0.979 -20.466 1.00 90.50 206 TRP A C 1
ATOM 1635 O O . TRP A 1 206 ? -0.437 -0.613 -21.624 1.00 90.50 206 TRP A O 1
ATOM 1645 N N . ALA A 1 207 ? 0.352 -1.161 -19.590 1.00 92.12 207 ALA A N 1
ATOM 1646 C CA . ALA A 1 207 ? 1.763 -0.996 -19.908 1.00 92.12 207 ALA A CA 1
ATOM 1647 C C . ALA A 1 207 ? 2.596 -2.131 -19.309 1.00 92.12 207 ALA A C 1
ATOM 1649 O O . ALA A 1 207 ? 2.284 -2.652 -18.237 1.00 92.12 207 ALA A O 1
ATOM 1650 N N . TRP A 1 208 ? 3.659 -2.507 -20.010 1.00 94.25 208 TRP A N 1
ATOM 1651 C CA . TRP A 1 208 ? 4.711 -3.374 -19.495 1.00 94.25 208 TRP A CA 1
ATOM 1652 C C . TRP A 1 208 ? 5.999 -3.088 -20.256 1.00 94.25 208 TRP A C 1
ATOM 1654 O O . TRP A 1 208 ? 6.000 -3.099 -21.489 1.00 94.25 208 TRP A O 1
ATOM 1664 N N . LYS A 1 209 ? 7.080 -2.823 -19.530 1.00 92.62 209 LYS A N 1
ATOM 1665 C CA . LYS A 1 209 ? 8.403 -2.553 -20.083 1.00 92.62 209 LYS A CA 1
ATOM 1666 C C . LYS A 1 209 ? 9.444 -3.262 -19.227 1.00 92.62 209 LYS A C 1
ATOM 1668 O O . LYS A 1 209 ? 9.786 -2.763 -18.165 1.00 92.62 209 LYS A O 1
ATOM 1673 N N . ASP A 1 210 ? 9.910 -4.409 -19.720 1.00 91.25 210 ASP A N 1
ATOM 1674 C CA . ASP A 1 210 ? 10.920 -5.294 -19.121 1.00 91.25 210 ASP A CA 1
ATOM 1675 C C . ASP A 1 210 ? 10.540 -5.842 -17.733 1.00 91.25 210 ASP A C 1
ATOM 1677 O O . ASP A 1 210 ? 10.180 -7.016 -17.610 1.00 91.25 210 ASP A O 1
ATOM 1681 N N . ASP A 1 211 ? 10.551 -4.985 -16.716 1.00 93.25 211 ASP A N 1
ATOM 1682 C CA . ASP A 1 211 ? 10.224 -5.273 -15.322 1.00 93.25 211 ASP A CA 1
ATOM 1683 C C . ASP A 1 211 ? 9.281 -4.210 -14.724 1.00 93.25 211 ASP A C 1
ATOM 1685 O O . ASP A 1 211 ? 8.934 -3.211 -15.361 1.00 93.25 211 ASP A O 1
ATOM 1689 N N . LEU A 1 212 ? 8.831 -4.418 -13.483 1.00 95.19 212 LEU A N 1
ATOM 1690 C CA . LEU A 1 212 ? 7.873 -3.516 -12.846 1.00 95.19 212 LEU A CA 1
ATOM 1691 C C . LEU A 1 212 ? 8.457 -2.116 -12.567 1.00 95.19 212 LEU A C 1
ATOM 1693 O O . LEU A 1 212 ? 7.777 -1.131 -12.844 1.00 95.19 212 LEU A O 1
ATOM 1697 N N . ASN A 1 213 ? 9.698 -1.988 -12.091 1.00 94.50 213 ASN A N 1
ATOM 1698 C CA . ASN A 1 213 ? 10.311 -0.674 -11.851 1.00 94.50 213 ASN A CA 1
ATOM 1699 C C . ASN A 1 213 ? 10.465 0.110 -13.160 1.00 94.50 213 ASN A C 1
ATOM 1701 O O . ASN A 1 213 ? 10.063 1.272 -13.237 1.00 94.50 213 ASN A O 1
ATOM 1705 N N . THR A 1 214 ? 10.975 -0.545 -14.203 1.00 93.62 214 THR A N 1
ATOM 1706 C CA . THR A 1 214 ? 11.127 0.047 -15.538 1.00 93.62 214 THR A CA 1
ATOM 1707 C C . THR A 1 214 ? 9.770 0.420 -16.148 1.00 93.62 214 THR A C 1
ATOM 1709 O O . THR A 1 214 ? 9.638 1.459 -16.804 1.00 93.62 214 THR A O 1
ATOM 1712 N N . THR A 1 215 ? 8.732 -0.384 -15.892 1.00 94.88 215 THR A N 1
ATOM 1713 C CA . THR A 1 215 ? 7.355 -0.062 -16.285 1.00 94.88 215 THR A CA 1
ATOM 1714 C C . THR A 1 215 ? 6.875 1.211 -15.596 1.00 94.88 215 THR A C 1
ATOM 1716 O O . THR A 1 215 ? 6.424 2.102 -16.305 1.00 94.88 215 THR A O 1
ATOM 1719 N N . ILE A 1 216 ? 7.011 1.333 -14.266 1.00 94.19 216 ILE A N 1
ATOM 1720 C CA . ILE A 1 216 ? 6.604 2.530 -13.502 1.00 94.19 216 ILE A CA 1
ATOM 1721 C C . ILE A 1 216 ? 7.306 3.791 -14.017 1.00 94.19 216 ILE A C 1
ATOM 1723 O O . ILE A 1 216 ? 6.633 4.775 -14.316 1.00 94.19 216 ILE A O 1
ATOM 1727 N N . GLN A 1 217 ? 8.626 3.737 -14.222 1.00 91.75 217 GLN A N 1
ATOM 1728 C CA . GLN A 1 217 ? 9.394 4.845 -14.804 1.00 91.75 217 GLN A CA 1
ATOM 1729 C C . GLN A 1 217 ? 8.826 5.296 -16.151 1.00 91.75 217 GLN A C 1
ATOM 1731 O O . GLN A 1 217 ? 8.683 6.489 -16.413 1.00 91.75 217 GLN A O 1
ATOM 1736 N N . TYR A 1 218 ? 8.481 4.338 -17.010 1.00 89.94 218 TYR A N 1
ATOM 1737 C CA . TYR A 1 218 ? 7.948 4.628 -18.335 1.00 89.94 218 TYR A CA 1
ATOM 1738 C C . TYR A 1 218 ? 6.576 5.319 -18.302 1.00 89.94 218 TYR A C 1
ATOM 1740 O O . TYR A 1 218 ? 6.293 6.109 -19.202 1.00 89.94 218 TYR A O 1
ATOM 1748 N N . LEU A 1 219 ? 5.739 5.059 -17.289 1.00 86.31 219 LEU A N 1
ATOM 1749 C CA . LEU A 1 219 ? 4.386 5.631 -17.206 1.00 86.31 219 LEU A CA 1
ATOM 1750 C C . LEU A 1 219 ? 4.390 7.157 -17.105 1.00 86.31 219 LEU A C 1
ATOM 1752 O O . LEU A 1 219 ? 3.520 7.805 -17.684 1.00 86.31 219 LEU A O 1
ATOM 1756 N N . TYR A 1 220 ? 5.369 7.711 -16.388 1.00 73.44 220 TYR A N 1
ATOM 1757 C CA . TYR A 1 220 ? 5.389 9.126 -16.008 1.00 73.44 220 TYR A CA 1
ATOM 1758 C C . TYR A 1 220 ? 6.560 9.915 -16.609 1.00 73.44 220 TYR A C 1
ATOM 1760 O O . TYR A 1 220 ? 6.597 11.131 -16.495 1.00 73.44 220 TYR A O 1
ATOM 1768 N N . GLN A 1 221 ? 7.473 9.263 -17.337 1.00 69.00 221 GLN A N 1
ATOM 1769 C CA . GLN A 1 221 ? 8.475 9.947 -18.174 1.00 69.00 221 GLN A CA 1
ATOM 1770 C C . GLN A 1 221 ? 7.901 10.534 -19.479 1.00 69.00 221 GLN A C 1
ATOM 1772 O O . GLN A 1 221 ? 8.614 11.242 -20.185 1.00 69.00 221 GLN A O 1
ATOM 1777 N N . GLN A 1 222 ? 6.655 10.205 -19.837 1.00 54.25 222 GLN A N 1
ATOM 1778 C CA . GLN A 1 222 ? 6.011 10.593 -21.103 1.00 54.25 222 GLN A CA 1
ATOM 1779 C C . GLN A 1 222 ? 4.930 11.683 -20.943 1.00 54.25 222 GLN A C 1
ATOM 1781 O O . GLN A 1 222 ? 4.141 11.887 -21.868 1.00 54.25 222 GLN A O 1
ATOM 1786 N N . GLN A 1 223 ? 4.859 12.340 -19.780 1.00 51.59 223 GLN A N 1
ATOM 1787 C CA . GLN A 1 223 ? 3.976 13.486 -19.513 1.00 51.59 223 GLN A CA 1
ATOM 1788 C C . GLN A 1 223 ? 4.773 14.789 -19.548 1.00 51.59 223 GLN A C 1
ATOM 1790 O O . GLN A 1 223 ? 4.224 15.778 -20.083 1.00 51.59 223 GLN A O 1
#

Foldseek 3Di:
DLPQEAAEAEECAPDPPDDPDDPDDDPHHYYHYNLVVVLVDQEPDDPDQDANQNHQYYHYELNQSHQEHHDLSYAHQRHAEYYYENHANHQEYEEPSRQQRQQNHAEYEYYNHANHQEHYEYPPPPDPPPPQQDEGENNNHAEYADEQHANHQENYQDASYAYADARHQAAEDENHQNHQFHYNYHYHDPNDAWYFHDDPDPPGDIFDDPDRRVRRNVVNVVD